Protein AF-A0A553ERK6-F1 (afdb_monomer)

Sequence (214 aa):
MRTVLFLVSIVFNIVGIATANEVFNRCDTLPSAQMDLFTYGSPSIVTSEMNFRNLFRNFPIYVDNANEIKLLYYHYVETIKNKKQIKSYVKRNFPPYVPNWGVAGSQGGNSDIGEFSTWRFTIEQDPFQTIDEDIVSKMMREVKIGYEVWEVVFKLWDTTYHYYMFVNAKTQAIVKWGNIFGANIPQSHIDFINRKYKRDAKKHIEVVPILHHQ

Foldseek 3Di:
DDDDDDDDDDDDPPDDDDDPDDDDDDDDDDDPPQDFQQPPPPPADPALVSSVVSNQVCQVQQAPVCVQKFFDDKDWDFFAADLVVLLVQLVCQAAPQHFDKDWDKDWDADPPPGTDIHIHIGTDPRRHDDDPVVLSVVSSVVADGGWTWMWTWMDRHHDIGTHIWTANRVRSDTDQRSPSRNDTRPPVSVVVSVVVVVVVVVVVVVPDDPPDDD

Secondary structure (DSSP, 8-state):
----------------------------------EETTTTT-S---SHHHHHHHHHHHHHHH-TTTTTEEEEEEEEEEE--SHHHHHHHHHHTSTTTS--EEEEEEEEEETTTEEEEEEEEEE-SSTTT---HHHHHHHHHH--TT-EEEEEEEEETTEEEEEEEEE-TTT-PBP-TT-TT-PEEPHHHHHHHHHHHHHHHHHHHHT-------

Solvent-accessible surface area (backbone atoms only — not comparable to full-atom values): 13201 Å² total; per-residue (Å²): 141,86,87,82,85,87,86,81,87,80,80,78,80,78,80,84,80,77,84,86,70,91,74,91,75,91,69,101,62,78,78,78,74,81,36,29,40,46,49,55,97,51,99,69,72,85,44,56,64,49,34,53,56,25,30,67,62,37,40,71,72,68,28,75,52,32,87,56,43,42,77,72,53,71,47,81,72,51,63,36,84,44,72,66,53,52,55,54,48,59,54,40,53,31,49,86,58,25,68,43,66,50,76,50,67,53,75,50,71,49,94,89,79,46,77,50,65,48,38,30,77,40,73,49,98,62,30,56,77,76,76,62,62,66,46,53,52,49,34,64,66,72,58,52,72,58,20,34,34,31,39,42,34,31,32,49,82,94,45,78,37,65,35,67,46,45,27,37,70,87,72,38,44,67,59,44,67,78,33,87,76,46,56,69,51,57,65,68,46,55,52,51,50,54,52,49,54,54,52,54,56,51,55,62,64,75,70,64,77,82,79,76,83,127

pLDDT: mean 78.63, std 22.76, range [28.3, 98.69]

Nearest PDB structures (foldseek):
  2e6c-assembly1_C  TM=4.186E-01  e=7.493E-01  Thermus thermophilus HB8
  2e69-assembly1_D  TM=4.166E-01  e=1.012E+00  Thermus thermophilus HB8
  2e6h-assembly1_D  TM=4.146E-01  e=1.012E+00  Thermus thermophilus HB8
  2e6b-assembly1_A  TM=4.150E-01  e=9.527E-01  Thermus thermophilus HB8

Radius of gyration: 22.84 Å; Cα contacts (8 Å, |Δi|>4): 289; chains: 1; bounding box: 72×54×78 Å

Mean predicted aligned error: 12.07 Å

Structure (mmCIF, N/CA/C/O backbone):
data_AF-A0A553ERK6-F1
#
_entry.id   AF-A0A553E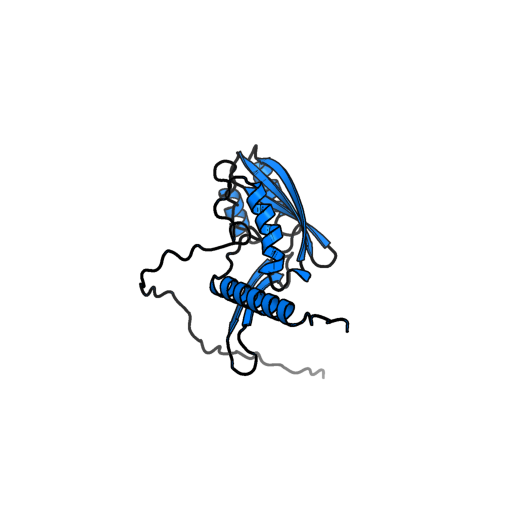RK6-F1
#
loop_
_atom_site.group_PDB
_atom_site.id
_atom_site.type_symbol
_atom_site.label_atom_id
_atom_site.label_alt_id
_atom_site.label_comp_id
_atom_site.label_asym_id
_atom_site.label_entity_id
_atom_site.label_seq_id
_atom_site.pdbx_PDB_ins_code
_atom_site.Cartn_x
_atom_site.Cartn_y
_atom_site.Cartn_z
_atom_site.occupancy
_atom_site.B_iso_or_equiv
_atom_site.auth_seq_id
_atom_site.auth_comp_id
_atom_site.auth_asym_id
_atom_site.auth_atom_id
_atom_site.pdbx_PDB_model_num
ATOM 1 N N . MET A 1 1 ? 55.383 -4.921 29.040 1.00 39.50 1 MET A N 1
ATOM 2 C CA . MET A 1 1 ? 55.123 -5.376 27.657 1.00 39.50 1 MET A CA 1
ATOM 3 C C . MET A 1 1 ? 53.695 -5.880 27.539 1.00 39.50 1 MET A C 1
ATOM 5 O O . MET A 1 1 ? 53.399 -6.959 28.031 1.00 39.50 1 MET A O 1
ATOM 9 N N . ARG A 1 2 ? 52.833 -5.105 26.882 1.00 35.91 2 ARG A N 1
ATOM 10 C CA . ARG A 1 2 ? 51.853 -5.587 25.901 1.00 35.91 2 ARG A CA 1
ATOM 11 C C . ARG A 1 2 ? 51.412 -4.366 25.097 1.00 35.91 2 ARG A C 1
ATOM 13 O O . ARG A 1 2 ? 50.864 -3.415 25.637 1.00 35.91 2 ARG A O 1
ATOM 20 N N . THR A 1 3 ? 51.801 -4.400 23.836 1.00 35.81 3 THR A N 1
ATOM 21 C CA . THR A 1 3 ? 51.618 -3.397 22.792 1.00 35.81 3 THR A CA 1
ATOM 22 C C . THR A 1 3 ? 50.413 -3.813 21.958 1.00 35.81 3 THR A C 1
ATOM 24 O O . THR A 1 3 ? 50.421 -4.954 21.513 1.00 35.81 3 THR A O 1
ATOM 27 N N . VAL A 1 4 ? 49.449 -2.917 21.721 1.00 35.78 4 VAL A N 1
ATOM 28 C CA . VAL A 1 4 ? 48.602 -2.814 20.504 1.00 35.78 4 VAL A CA 1
ATOM 29 C C . VAL A 1 4 ? 48.101 -1.357 20.482 1.00 35.78 4 VAL A C 1
ATOM 31 O O . VAL A 1 4 ? 47.328 -0.973 21.349 1.00 35.78 4 VAL A O 1
ATOM 34 N N . LEU A 1 5 ? 48.807 -0.413 19.858 1.00 29.48 5 LEU A N 1
ATOM 35 C CA . LEU A 1 5 ? 48.756 0.049 18.460 1.00 29.48 5 LEU A CA 1
ATOM 36 C C . LEU A 1 5 ? 47.374 0.501 17.929 1.00 29.48 5 LEU A C 1
ATOM 38 O O . LEU A 1 5 ? 46.393 -0.229 17.964 1.00 29.48 5 LEU A O 1
ATOM 42 N N . PHE A 1 6 ? 47.397 1.745 17.441 1.00 33.59 6 PHE A N 1
ATOM 43 C CA . PHE A 1 6 ? 46.353 2.666 16.984 1.00 33.59 6 PHE A CA 1
ATOM 44 C C . PHE A 1 6 ? 45.516 2.202 15.784 1.00 33.59 6 PHE A C 1
ATOM 46 O O . PHE A 1 6 ? 46.013 1.446 14.958 1.00 33.59 6 PHE A O 1
ATOM 53 N N . LEU A 1 7 ? 44.357 2.849 15.578 1.00 28.73 7 LEU A N 1
ATOM 54 C CA . LEU A 1 7 ? 44.060 3.476 14.283 1.00 28.73 7 LEU A CA 1
ATOM 55 C C . LEU A 1 7 ? 43.200 4.741 14.441 1.00 28.73 7 LEU A C 1
ATOM 57 O O . LEU A 1 7 ? 42.286 4.826 15.254 1.00 28.73 7 LEU A O 1
ATOM 61 N N . VAL A 1 8 ? 43.619 5.737 13.672 1.00 31.33 8 VAL A N 1
ATOM 62 C CA . VAL A 1 8 ? 43.272 7.155 13.674 1.00 31.33 8 VAL A CA 1
ATOM 63 C C . VAL A 1 8 ? 41.878 7.378 13.084 1.00 31.33 8 VAL A C 1
ATOM 65 O O . VAL A 1 8 ? 41.560 6.837 12.029 1.00 31.33 8 VAL A O 1
ATOM 68 N N . SER A 1 9 ? 41.067 8.212 13.738 1.00 30.50 9 SER A N 1
ATOM 69 C CA . SER A 1 9 ? 39.789 8.699 13.214 1.00 30.50 9 SER A CA 1
ATOM 70 C C . SER A 1 9 ? 40.012 9.485 11.920 1.00 30.50 9 SER A C 1
ATOM 72 O O . SER A 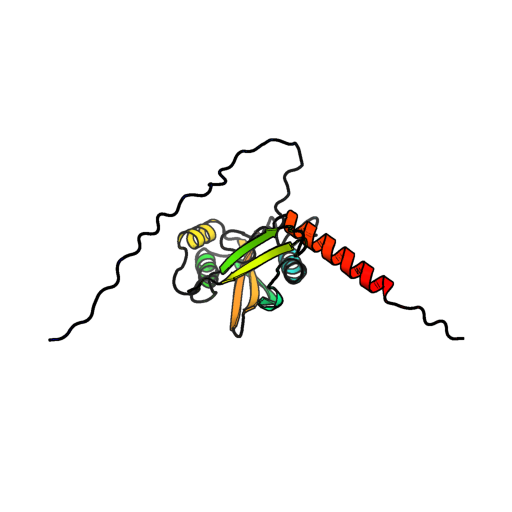1 9 ? 40.515 10.608 11.945 1.00 30.50 9 SER A O 1
ATOM 74 N N . ILE A 1 10 ? 39.640 8.901 10.782 1.00 34.44 10 ILE A N 1
ATOM 75 C CA . ILE A 1 10 ? 39.577 9.617 9.506 1.00 34.44 10 ILE A CA 1
ATOM 76 C C . ILE A 1 10 ? 38.319 10.489 9.530 1.00 34.44 10 ILE A C 1
ATOM 78 O O . ILE A 1 10 ? 37.198 9.995 9.430 1.00 34.44 10 ILE A O 1
ATOM 82 N N . VAL A 1 11 ? 38.516 11.799 9.668 1.00 32.41 11 VAL A N 1
ATOM 83 C CA . VAL A 1 11 ? 37.500 12.815 9.382 1.00 32.41 11 VAL A CA 1
ATOM 84 C C . VAL A 1 11 ? 37.395 12.927 7.864 1.00 32.41 11 VAL A C 1
ATOM 86 O O . VAL A 1 11 ? 38.261 13.518 7.220 1.00 32.41 11 VAL A O 1
ATOM 89 N N . PHE A 1 12 ? 36.348 12.354 7.272 1.00 30.64 12 PHE A N 1
ATOM 90 C CA . PHE A 1 12 ? 35.989 12.685 5.896 1.00 30.64 12 PHE A CA 1
ATOM 91 C C . PHE A 1 12 ? 35.292 14.048 5.886 1.00 30.64 12 PHE A C 1
ATOM 93 O O . PHE A 1 12 ? 34.129 14.176 6.262 1.00 30.64 12 PHE A O 1
ATOM 100 N N . ASN A 1 13 ? 36.022 15.071 5.434 1.00 30.33 13 ASN A N 1
ATOM 101 C CA . ASN A 1 13 ? 35.430 16.283 4.880 1.00 30.33 13 ASN A CA 1
ATOM 102 C C . ASN A 1 13 ? 34.627 15.880 3.638 1.00 30.33 13 ASN A C 1
ATOM 104 O O . ASN A 1 13 ? 35.203 15.624 2.580 1.00 30.33 13 ASN A O 1
ATOM 108 N N . ILE A 1 14 ? 33.303 15.803 3.764 1.00 36.44 14 ILE A N 1
ATOM 109 C CA . ILE A 1 14 ? 32.429 15.701 2.598 1.00 36.44 14 ILE A CA 1
ATOM 110 C C . ILE A 1 14 ? 32.325 17.102 2.001 1.00 36.44 14 ILE A C 1
ATOM 112 O O . ILE A 1 14 ? 31.644 17.984 2.521 1.00 36.44 14 ILE A O 1
ATOM 116 N N . VAL A 1 15 ? 33.051 17.292 0.902 1.00 33.41 15 VAL A N 1
ATOM 117 C CA . VAL A 1 15 ? 32.835 18.371 -0.058 1.00 33.41 15 VAL A CA 1
ATOM 118 C C . VAL A 1 15 ? 31.394 18.252 -0.553 1.00 33.41 15 VAL A C 1
ATOM 120 O O . VAL A 1 15 ? 31.011 17.243 -1.145 1.00 33.41 15 VAL A O 1
ATOM 123 N N . GLY A 1 16 ? 30.583 19.263 -0.244 1.00 32.41 16 GLY A N 1
ATOM 124 C CA . GLY A 1 16 ? 29.185 19.327 -0.644 1.00 32.41 16 GLY A CA 1
ATOM 125 C C . GLY A 1 16 ? 29.035 19.375 -2.161 1.00 32.41 16 GLY A C 1
ATOM 126 O O . GLY A 1 16 ? 29.662 20.195 -2.829 1.00 32.41 16 GLY A O 1
ATOM 127 N N . ILE A 1 17 ? 28.161 18.523 -2.694 1.00 32.50 17 ILE A N 1
ATOM 128 C CA . ILE A 1 17 ? 27.644 18.646 -4.056 1.00 32.50 17 ILE A CA 1
ATOM 129 C C . ILE A 1 17 ? 26.126 18.806 -3.960 1.00 32.50 17 ILE A C 1
ATOM 131 O O . ILE A 1 17 ? 25.396 17.868 -3.662 1.00 32.50 17 ILE A O 1
ATOM 135 N N . ALA A 1 18 ? 25.733 20.067 -4.150 1.00 32.12 18 ALA A N 1
ATOM 136 C CA . ALA A 1 18 ? 24.442 20.629 -4.538 1.00 32.12 18 ALA A CA 1
ATOM 137 C C . ALA A 1 18 ? 23.153 19.918 -4.084 1.00 32.12 18 ALA A C 1
ATOM 139 O O . ALA A 1 18 ? 22.662 18.968 -4.688 1.00 32.12 18 ALA A O 1
ATOM 140 N N . THR A 1 19 ? 22.521 20.548 -3.097 1.00 32.34 19 THR A N 1
ATOM 141 C CA . THR A 1 19 ? 21.080 20.532 -2.853 1.00 32.34 19 THR A CA 1
ATOM 142 C C . THR A 1 19 ? 20.315 20.941 -4.116 1.00 32.34 19 THR A C 1
ATOM 144 O O . THR A 1 19 ? 20.437 22.083 -4.565 1.00 32.34 19 THR A O 1
ATOM 147 N N . ALA A 1 20 ? 19.473 20.063 -4.656 1.00 31.25 20 ALA A N 1
ATOM 148 C CA . ALA A 1 20 ? 18.386 20.476 -5.539 1.00 31.25 20 ALA A CA 1
ATOM 149 C C . ALA A 1 20 ? 17.240 21.019 -4.670 1.00 31.25 20 ALA A C 1
ATOM 151 O O . ALA A 1 20 ? 16.257 20.331 -4.404 1.00 31.25 20 ALA A O 1
ATOM 152 N N . ASN A 1 21 ? 17.420 22.247 -4.177 1.00 31.53 21 ASN A N 1
ATOM 153 C CA . ASN A 1 21 ? 16.309 23.068 -3.720 1.00 31.53 21 ASN A CA 1
ATOM 154 C C . ASN A 1 21 ? 15.478 23.491 -4.933 1.00 31.53 21 ASN A C 1
ATOM 156 O O . ASN A 1 21 ? 16.003 23.833 -5.993 1.00 31.53 21 ASN A O 1
ATOM 160 N N . GLU A 1 22 ? 14.173 23.458 -4.723 1.00 41.59 22 GLU A N 1
ATOM 161 C CA . GLU A 1 22 ? 13.112 23.878 -5.621 1.00 41.59 22 GLU A CA 1
ATOM 162 C C . GLU A 1 22 ? 13.379 25.256 -6.247 1.00 41.59 22 GLU A C 1
ATOM 164 O O . GLU A 1 22 ? 13.483 26.265 -5.551 1.00 41.59 22 GLU A O 1
ATOM 169 N N . VAL A 1 23 ? 13.399 25.315 -7.580 1.00 28.30 23 VAL A N 1
ATOM 170 C CA . VAL A 1 23 ? 13.056 26.527 -8.331 1.00 28.30 23 VAL A CA 1
ATOM 171 C C . VAL A 1 23 ? 12.091 26.113 -9.436 1.00 28.30 23 VAL A C 1
ATOM 173 O O . VAL A 1 23 ? 12.471 25.538 -10.454 1.00 28.30 23 VAL A O 1
ATOM 176 N N . PHE A 1 24 ? 10.812 26.390 -9.189 1.00 34.78 24 PHE A N 1
ATOM 177 C CA . PHE A 1 24 ? 9.738 26.363 -10.174 1.00 34.78 24 PHE A CA 1
ATOM 178 C C . PHE A 1 24 ? 10.110 27.274 -11.352 1.00 34.78 24 PHE A C 1
ATOM 180 O O . PHE A 1 24 ? 10.078 28.496 -11.222 1.00 34.78 24 PHE A O 1
ATOM 187 N N . ASN A 1 25 ? 10.396 26.694 -12.517 1.00 28.69 25 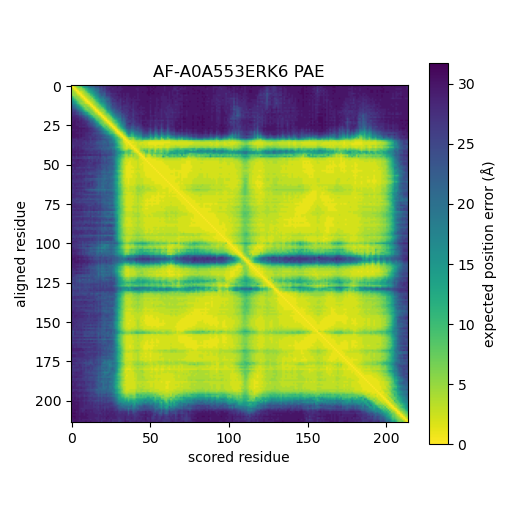ASN A N 1
ATOM 188 C CA . ASN A 1 25 ? 10.257 27.406 -13.781 1.00 28.69 25 ASN A CA 1
ATOM 189 C C . ASN A 1 25 ? 8.941 26.981 -14.431 1.00 28.69 25 ASN A C 1
ATOM 191 O O . ASN A 1 25 ? 8.750 25.825 -14.804 1.00 28.69 25 ASN A O 1
ATOM 195 N N . ARG A 1 26 ? 8.023 27.949 -14.520 1.00 36.78 26 ARG A N 1
ATOM 196 C CA . ARG A 1 26 ? 6.756 27.869 -15.248 1.00 36.78 26 ARG A CA 1
ATOM 197 C C . ARG A 1 26 ? 7.005 27.440 -16.693 1.00 36.78 26 ARG A C 1
ATOM 199 O O . ARG A 1 26 ? 7.625 28.171 -17.460 1.00 36.78 26 ARG A O 1
ATOM 206 N N . CYS A 1 27 ? 6.407 26.321 -17.071 1.00 29.03 27 CYS A N 1
ATOM 207 C CA . CYS A 1 27 ? 5.921 26.103 -18.422 1.00 29.03 27 CYS A CA 1
ATOM 208 C C . CYS A 1 27 ? 4.543 25.456 -18.283 1.00 29.03 27 CYS A C 1
ATOM 210 O O . CYS A 1 27 ? 4.418 24.408 -17.647 1.00 29.03 27 CYS A O 1
ATOM 212 N N . ASP A 1 28 ? 3.517 26.129 -18.800 1.00 40.38 28 ASP A N 1
ATOM 213 C CA . ASP A 1 28 ? 2.135 25.666 -18.786 1.00 40.38 28 ASP A CA 1
ATOM 214 C C . ASP A 1 28 ? 2.035 24.296 -19.460 1.00 40.38 28 ASP A C 1
ATOM 216 O O . ASP A 1 28 ? 2.000 24.157 -20.680 1.00 40.38 28 ASP A O 1
ATOM 220 N N . THR A 1 29 ? 1.997 23.263 -18.632 1.00 33.28 29 THR A N 1
ATOM 221 C CA . THR A 1 29 ? 1.597 21.909 -18.981 1.00 33.28 29 THR A CA 1
ATOM 222 C C . THR A 1 29 ? 0.730 21.435 -17.827 1.00 33.28 29 THR A C 1
ATOM 224 O O . THR A 1 29 ? 1.034 21.714 -16.666 1.00 33.28 29 THR A O 1
ATOM 227 N N . LEU A 1 30 ? -0.412 20.825 -18.155 1.00 34.19 30 LEU A N 1
ATOM 228 C CA . LEU A 1 30 ? -1.362 20.225 -17.212 1.00 34.19 30 LEU A CA 1
ATOM 229 C C . LEU A 1 30 ? -0.622 19.621 -16.010 1.00 34.19 30 LEU A C 1
ATOM 231 O O . LEU A 1 30 ? 0.395 18.965 -16.250 1.00 34.19 30 LEU A O 1
ATOM 235 N N . PRO A 1 31 ? -1.093 19.816 -14.758 1.00 36.22 31 PRO A N 1
ATOM 236 C CA . PRO A 1 31 ? -0.407 19.266 -13.596 1.00 36.22 31 PRO A CA 1
ATOM 237 C C . PRO A 1 31 ? -0.141 17.798 -13.891 1.00 36.22 31 PRO A C 1
ATOM 239 O O . PRO A 1 31 ? -1.090 17.064 -14.172 1.00 36.22 31 PRO A O 1
ATOM 242 N N . SER A 1 32 ? 1.137 17.404 -13.938 1.00 46.47 32 SER A N 1
ATOM 243 C CA . SER A 1 32 ? 1.510 16.014 -14.158 1.00 46.47 32 SER A CA 1
ATOM 244 C C . SER A 1 32 ? 0.781 15.235 -13.077 1.00 46.47 32 SER A C 1
ATOM 246 O O . SER A 1 32 ? 1.132 15.357 -11.899 1.00 46.47 32 SER A O 1
ATOM 248 N N . ALA A 1 33 ? -0.310 14.559 -13.434 1.00 53.06 33 ALA A N 1
ATOM 249 C CA . ALA A 1 33 ? -1.088 13.816 -12.468 1.00 53.06 33 ALA A CA 1
ATOM 250 C C . ALA A 1 33 ? -0.095 12.848 -11.832 1.00 53.06 33 ALA A C 1
ATOM 252 O O . ALA A 1 33 ? 0.517 12.053 -12.538 1.00 53.06 33 ALA A O 1
ATOM 253 N N . GLN A 1 34 ? 0.178 12.997 -10.537 1.00 56.81 34 GLN A N 1
ATOM 254 C CA . GLN A 1 34 ? 1.002 12.028 -9.833 1.00 56.81 34 GLN A CA 1
ATOM 255 C C . GLN A 1 34 ? 0.255 10.700 -9.941 1.00 56.81 34 GLN A C 1
ATOM 257 O O . GLN A 1 34 ? -0.875 10.585 -9.469 1.00 56.81 34 GLN A O 1
ATOM 262 N N . MET A 1 35 ? 0.839 9.750 -10.667 1.00 80.62 35 MET A N 1
ATOM 263 C CA . MET A 1 35 ? 0.235 8.451 -10.915 1.00 80.62 35 MET A CA 1
ATOM 264 C C . MET A 1 35 ? 0.840 7.440 -9.950 1.00 80.62 35 MET A C 1
ATOM 266 O O . MET A 1 35 ? 2.052 7.389 -9.750 1.00 80.62 35 MET A O 1
ATOM 270 N N . ASP A 1 36 ? -0.016 6.629 -9.348 1.00 88.81 36 ASP A N 1
ATOM 271 C CA . ASP A 1 36 ? 0.378 5.585 -8.412 1.00 88.81 36 ASP A CA 1
ATOM 272 C C . ASP A 1 36 ? -0.137 4.219 -8.880 1.00 88.81 36 ASP A C 1
ATOM 274 O O . ASP A 1 36 ? -0.920 4.106 -9.830 1.00 88.81 36 ASP A O 1
ATOM 278 N N . LEU A 1 37 ? 0.283 3.165 -8.183 1.00 93.25 37 LEU A N 1
ATOM 279 C CA . LEU A 1 37 ? -0.097 1.789 -8.506 1.00 93.25 37 LEU A CA 1
ATOM 280 C C . LEU A 1 37 ? -1.616 1.541 -8.482 1.00 93.25 37 LEU A C 1
ATOM 282 O O . LEU A 1 37 ? -2.085 0.622 -9.150 1.00 93.25 37 LEU A O 1
ATOM 286 N N . PHE A 1 38 ? -2.394 2.351 -7.763 1.00 92.69 38 PHE A N 1
ATOM 287 C CA . PHE A 1 38 ? -3.838 2.174 -7.592 1.00 92.69 38 PHE A CA 1
ATOM 288 C C . PHE A 1 38 ? -4.663 2.876 -8.670 1.00 92.69 38 PHE A C 1
ATOM 290 O O . PHE A 1 38 ? -5.792 2.469 -8.939 1.00 92.69 38 PHE A O 1
ATOM 297 N N . THR A 1 39 ? -4.129 3.930 -9.282 1.00 89.12 39 THR A N 1
ATOM 298 C CA . THR A 1 39 ? -4.871 4.799 -10.211 1.00 89.12 39 THR A CA 1
ATOM 299 C C . THR A 1 39 ? -4.372 4.702 -11.647 1.00 89.12 39 THR A C 1
ATOM 301 O O . THR A 1 39 ? -5.138 4.949 -12.580 1.00 89.12 39 THR A O 1
ATOM 304 N N . TYR A 1 40 ? -3.119 4.286 -11.855 1.00 84.62 40 TYR A N 1
ATOM 305 C CA . TYR A 1 40 ? -2.544 4.234 -13.191 1.00 84.62 40 TYR A CA 1
ATOM 306 C C . TYR A 1 40 ? -3.323 3.313 -14.146 1.00 84.62 40 TYR A C 1
ATOM 308 O O . TYR A 1 40 ? -3.643 2.158 -13.831 1.00 84.62 40 TYR A O 1
ATOM 316 N N . GLY A 1 41 ? -3.609 3.833 -15.345 1.00 75.50 41 GLY A N 1
ATOM 317 C CA . GLY A 1 41 ? -4.322 3.113 -16.401 1.00 75.50 41 GLY A CA 1
ATOM 318 C C . GLY A 1 41 ? -5.808 2.878 -16.111 1.00 75.50 41 GLY A C 1
ATOM 319 O O . GLY A 1 41 ? -6.399 1.978 -16.710 1.00 75.50 41 GLY A O 1
ATOM 320 N N . SER A 1 42 ? -6.401 3.630 -15.178 1.00 76.56 42 SER A N 1
ATOM 321 C CA . SER A 1 42 ? -7.825 3.558 -14.848 1.00 76.56 42 SER A CA 1
ATOM 322 C C . SER A 1 42 ? -8.429 4.968 -14.798 1.00 76.56 42 SER A C 1
ATOM 324 O O . SER A 1 42 ? -8.081 5.742 -13.912 1.00 76.56 42 SER A O 1
ATOM 326 N N . PRO A 1 43 ? -9.334 5.327 -15.730 1.00 66.19 43 PRO A N 1
ATOM 327 C CA . PRO A 1 43 ? -9.811 6.705 -15.892 1.00 66.19 43 PRO A CA 1
ATOM 328 C C . PRO A 1 43 ? -10.698 7.201 -14.738 1.00 66.19 43 PRO A C 1
ATOM 330 O O . PRO A 1 43 ? -10.856 8.406 -14.569 1.00 66.19 43 PRO A O 1
ATOM 333 N N . SER A 1 44 ? -11.261 6.299 -13.928 1.00 76.25 44 SER A N 1
ATOM 334 C CA . SER A 1 44 ? -12.036 6.649 -12.732 1.00 76.25 44 SER A CA 1
ATOM 335 C C . SER A 1 44 ? -12.151 5.456 -11.783 1.00 76.25 44 SER A C 1
ATOM 337 O O . SER A 1 44 ? -12.582 4.377 -12.195 1.00 76.25 44 SER A O 1
ATOM 339 N N . ILE A 1 45 ? -11.812 5.648 -10.508 1.00 82.44 45 ILE A N 1
ATOM 340 C CA . ILE A 1 45 ? -12.042 4.651 -9.456 1.00 82.44 45 ILE A CA 1
ATOM 341 C C . ILE A 1 45 ? -13.495 4.770 -8.994 1.00 82.44 45 ILE A C 1
ATOM 343 O O . ILE A 1 45 ? -13.849 5.725 -8.308 1.00 82.44 45 ILE A O 1
ATOM 347 N N . VAL A 1 46 ? -14.340 3.817 -9.397 1.00 81.88 46 VAL A N 1
ATOM 348 C CA . VAL A 1 46 ? -15.767 3.810 -9.023 1.00 81.88 46 VAL A CA 1
ATOM 349 C C . VAL A 1 46 ? -16.072 2.908 -7.828 1.00 81.88 46 VAL A C 1
ATOM 351 O O . VAL A 1 46 ? -17.061 3.132 -7.138 1.00 81.88 46 VAL A O 1
ATOM 354 N N . THR A 1 47 ? -15.210 1.930 -7.538 1.00 91.69 47 THR A N 1
ATOM 355 C CA . THR A 1 47 ? -15.288 1.098 -6.329 1.00 91.69 47 THR A CA 1
ATOM 356 C C . THR A 1 47 ? -13.931 1.014 -5.646 1.00 91.69 47 THR A C 1
ATOM 358 O O . THR A 1 47 ? -12.887 1.120 -6.292 1.00 91.69 47 THR A O 1
ATOM 361 N N . SER A 1 48 ? -13.935 0.780 -4.337 1.00 94.62 48 SER A N 1
ATOM 362 C CA . SER A 1 48 ? -12.720 0.584 -3.549 1.00 94.62 48 SER A CA 1
ATOM 363 C C . SER A 1 48 ? -11.886 -0.586 -4.072 1.00 94.62 48 SER A C 1
ATOM 365 O O . SER A 1 48 ? -10.674 -0.436 -4.223 1.00 94.62 48 SER A O 1
ATOM 367 N N . GLU A 1 49 ? -12.534 -1.692 -4.453 1.00 96.12 49 GLU A N 1
ATOM 368 C CA . GLU A 1 49 ? -11.909 -2.884 -5.045 1.00 96.12 49 GLU A CA 1
ATOM 369 C C . GLU A 1 49 ? -11.051 -2.561 -6.281 1.00 96.12 49 GLU A C 1
ATOM 371 O O . GLU A 1 49 ? -9.991 -3.159 -6.482 1.00 96.12 49 GLU A O 1
ATOM 376 N N . MET A 1 50 ? -11.455 -1.580 -7.102 1.00 94.56 50 MET A N 1
ATOM 377 C CA . MET A 1 50 ? -10.690 -1.204 -8.296 1.00 94.56 50 MET A CA 1
ATOM 378 C C . MET A 1 50 ? -9.280 -0.724 -7.969 1.00 94.56 50 MET A C 1
ATOM 380 O O . MET A 1 50 ? -8.373 -0.995 -8.753 1.00 94.56 50 MET A O 1
ATOM 384 N N . ASN A 1 51 ? -9.069 -0.078 -6.818 1.00 94.62 51 ASN A N 1
ATOM 385 C CA . ASN A 1 51 ? -7.725 0.288 -6.369 1.00 94.62 51 ASN A CA 1
ATOM 386 C C . ASN A 1 51 ? -6.826 -0.953 -6.273 1.00 94.62 51 ASN A C 1
ATOM 388 O O . ASN A 1 51 ? -5.693 -0.937 -6.745 1.00 94.62 51 ASN A O 1
ATOM 392 N N . PHE A 1 52 ? -7.339 -2.045 -5.704 1.00 96.75 52 PHE A N 1
ATOM 393 C CA . PHE A 1 52 ? -6.582 -3.276 -5.476 1.00 96.75 52 PHE A CA 1
ATOM 394 C 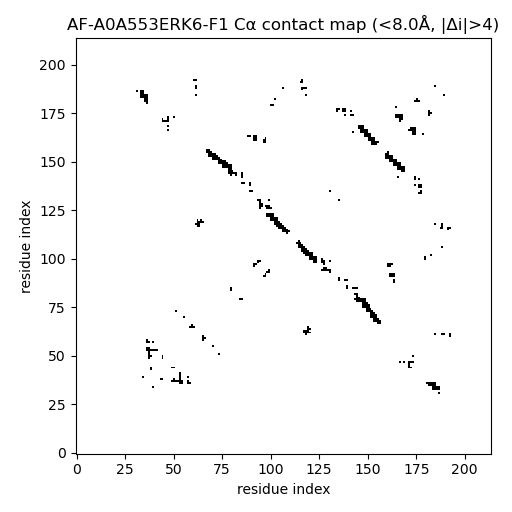C . PHE A 1 52 ? -6.408 -4.091 -6.755 1.00 96.75 52 PHE A C 1
ATOM 396 O O . PHE A 1 52 ? -5.319 -4.602 -7.010 1.00 96.75 52 PHE A O 1
ATOM 403 N N . ARG A 1 53 ? -7.429 -4.127 -7.621 1.00 95.75 53 ARG A N 1
ATOM 404 C CA . ARG A 1 53 ? -7.289 -4.671 -8.982 1.00 95.75 53 ARG A CA 1
ATOM 405 C C . ARG A 1 53 ? -6.180 -3.960 -9.752 1.00 95.75 53 ARG A C 1
ATOM 407 O O . ARG A 1 53 ? -5.361 -4.619 -10.388 1.00 95.75 53 ARG A O 1
ATOM 414 N N . ASN A 1 54 ? -6.138 -2.631 -9.672 1.00 94.75 54 ASN A N 1
ATOM 415 C CA . ASN A 1 54 ? -5.099 -1.833 -10.313 1.00 94.75 54 ASN A CA 1
ATOM 416 C C . ASN A 1 54 ? -3.733 -2.077 -9.676 1.00 94.75 54 ASN A C 1
ATOM 418 O O . ASN A 1 54 ? -2.786 -2.307 -10.418 1.00 94.75 54 ASN A O 1
ATOM 422 N N . LEU A 1 55 ? -3.638 -2.129 -8.342 1.00 96.06 55 LEU A N 1
ATOM 423 C CA . LEU A 1 55 ? -2.398 -2.477 -7.646 1.00 96.06 55 LEU A CA 1
ATOM 424 C C . LEU A 1 55 ? -1.844 -3.808 -8.169 1.00 96.06 55 LEU A C 1
ATOM 426 O O . LEU A 1 55 ? -0.712 -3.850 -8.635 1.00 96.06 55 LEU A O 1
ATOM 430 N N . PHE A 1 56 ? -2.651 -4.872 -8.175 1.00 96.44 56 PHE A N 1
ATOM 431 C CA . PHE A 1 56 ? -2.220 -6.202 -8.619 1.00 96.44 56 PHE A CA 1
ATOM 432 C C . PHE A 1 56 ? -1.851 -6.246 -10.107 1.00 96.44 56 PHE A C 1
ATOM 434 O O . PHE A 1 56 ? -0.933 -6.967 -10.490 1.00 96.44 56 PHE A O 1
ATOM 441 N N . ARG A 1 57 ? -2.531 -5.459 -10.947 1.00 94.69 57 ARG A N 1
ATOM 442 C CA . ARG A 1 57 ? -2.219 -5.339 -12.378 1.00 94.69 57 ARG A CA 1
ATOM 443 C C . ARG A 1 57 ? -0.925 -4.565 -12.630 1.00 94.69 57 ARG A C 1
ATOM 445 O O . ARG A 1 57 ? -0.130 -4.963 -13.473 1.00 94.69 57 ARG A O 1
ATOM 452 N N . ASN A 1 58 ? -0.746 -3.442 -11.944 1.00 94.44 58 ASN A N 1
ATOM 453 C CA . ASN A 1 58 ? 0.306 -2.469 -12.221 1.00 94.44 58 ASN A CA 1
ATOM 454 C C . ASN A 1 58 ? 1.625 -2.839 -11.527 1.00 94.44 58 ASN A C 1
ATOM 456 O O . ASN A 1 58 ? 2.693 -2.576 -12.075 1.00 94.44 58 ASN A O 1
ATOM 460 N N . PHE A 1 59 ? 1.564 -3.475 -10.354 1.00 95.06 59 PHE A N 1
ATOM 461 C CA . PHE A 1 59 ? 2.739 -3.855 -9.569 1.00 95.06 59 PHE A CA 1
ATOM 462 C C . PHE A 1 59 ? 3.782 -4.657 -10.369 1.00 95.06 59 PHE A C 1
ATOM 464 O O . PHE A 1 59 ? 4.916 -4.195 -10.448 1.00 95.06 59 PHE A O 1
ATOM 471 N N . PRO A 1 60 ? 3.450 -5.777 -11.045 1.00 94.69 60 PRO A N 1
ATOM 472 C CA . PRO A 1 60 ? 4.448 -6.542 -11.798 1.00 94.69 60 PRO A CA 1
ATOM 473 C C . PRO A 1 60 ? 4.992 -5.824 -13.043 1.00 94.69 60 PRO A C 1
ATOM 475 O O . PRO A 1 60 ? 5.952 -6.298 -13.643 1.00 94.69 60 PRO A O 1
ATOM 478 N N . ILE A 1 61 ? 4.375 -4.715 -13.462 1.00 93.06 61 ILE A N 1
ATOM 479 C CA . ILE A 1 61 ? 4.744 -3.979 -14.677 1.00 93.06 61 ILE A CA 1
ATOM 480 C C . ILE A 1 61 ? 5.728 -2.854 -14.355 1.00 93.06 61 ILE A C 1
ATOM 482 O O . ILE A 1 61 ? 6.693 -2.668 -15.093 1.00 93.06 61 ILE A O 1
ATOM 486 N N . TYR A 1 62 ? 5.460 -2.103 -13.284 1.00 93.00 62 TYR A N 1
ATOM 487 C CA . TYR A 1 62 ? 6.152 -0.849 -12.968 1.00 93.00 62 TYR A CA 1
ATOM 488 C C . TYR A 1 62 ? 7.109 -0.946 -11.777 1.00 93.00 62 TYR A C 1
ATOM 490 O O . TYR A 1 62 ? 7.698 0.061 -11.409 1.00 93.00 62 TYR A O 1
ATOM 498 N N . VAL A 1 63 ? 7.249 -2.118 -11.152 1.00 94.00 63 VAL A N 1
ATOM 499 C CA . VAL A 1 63 ? 8.164 -2.339 -10.023 1.00 94.00 63 VAL A CA 1
ATOM 500 C C . VAL A 1 63 ? 9.277 -3.281 -10.457 1.00 94.00 63 VAL A C 1
ATOM 502 O O . VAL A 1 63 ? 9.019 -4.452 -10.738 1.00 94.00 63 VAL A O 1
ATOM 505 N N . ASP A 1 64 ? 10.525 -2.810 -10.461 1.00 92.69 64 ASP A N 1
ATOM 506 C CA . ASP A 1 64 ? 11.655 -3.611 -10.956 1.00 92.69 64 ASP A CA 1
ATOM 507 C C . ASP A 1 64 ? 11.879 -4.903 -10.166 1.00 92.69 64 ASP A C 1
ATOM 509 O O . ASP A 1 64 ? 12.250 -5.923 -10.742 1.00 92.69 64 ASP A O 1
ATOM 513 N N . ASN A 1 65 ? 11.647 -4.880 -8.851 1.00 92.31 65 ASN A N 1
ATOM 514 C CA . ASN A 1 65 ? 11.795 -6.049 -7.984 1.00 92.31 65 ASN A CA 1
ATOM 515 C C . ASN A 1 65 ? 10.468 -6.730 -7.633 1.00 92.31 65 ASN A C 1
ATOM 517 O O . ASN A 1 65 ? 10.343 -7.363 -6.583 1.00 92.31 65 ASN A O 1
ATOM 521 N N . ALA A 1 66 ? 9.468 -6.645 -8.515 1.00 92.19 66 ALA A N 1
ATOM 522 C CA . ALA A 1 66 ? 8.196 -7.337 -8.315 1.00 92.19 66 ALA A CA 1
ATOM 523 C C . ALA A 1 66 ? 8.340 -8.866 -8.197 1.00 92.19 66 ALA A C 1
ATOM 525 O O . ALA A 1 66 ? 7.506 -9.532 -7.596 1.00 92.19 66 ALA A O 1
ATOM 526 N N . ASN A 1 67 ? 9.401 -9.449 -8.754 1.00 90.62 67 ASN A N 1
ATOM 527 C CA . ASN A 1 67 ? 9.708 -10.873 -8.614 1.00 90.62 67 ASN A CA 1
ATOM 528 C C . ASN A 1 67 ? 10.131 -11.271 -7.183 1.00 90.62 67 ASN A C 1
ATOM 530 O O . ASN A 1 67 ? 9.962 -12.433 -6.807 1.00 90.62 67 ASN A O 1
ATOM 534 N N . GLU A 1 68 ? 10.653 -10.328 -6.395 1.00 92.00 68 GLU A N 1
ATOM 535 C CA . GLU A 1 68 ? 11.041 -10.515 -4.989 1.00 92.00 68 GLU A CA 1
ATOM 536 C C . GLU A 1 68 ? 9.843 -10.349 -4.030 1.00 92.00 68 GLU A C 1
ATOM 538 O O . GLU A 1 68 ? 9.856 -10.900 -2.926 1.00 92.00 68 GLU A O 1
ATOM 543 N N . ILE A 1 69 ? 8.794 -9.631 -4.460 1.00 94.00 69 ILE A N 1
ATOM 544 C CA . ILE A 1 69 ? 7.590 -9.313 -3.676 1.00 94.00 69 ILE A CA 1
ATOM 545 C C . ILE A 1 69 ? 6.354 -9.868 -4.388 1.00 94.00 69 ILE A C 1
ATOM 547 O O . ILE A 1 69 ? 5.813 -9.267 -5.314 1.00 94.00 69 ILE A O 1
ATOM 551 N N . LYS A 1 70 ? 5.854 -11.016 -3.936 1.00 94.69 70 LYS A N 1
ATOM 552 C CA . LYS A 1 70 ? 4.709 -11.676 -4.574 1.00 94.69 70 LYS A CA 1
ATOM 553 C C . LYS A 1 70 ? 3.409 -11.247 -3.914 1.00 94.69 70 LYS A C 1
ATOM 555 O O . LYS A 1 70 ? 3.095 -11.709 -2.820 1.00 94.69 70 LYS A O 1
ATOM 560 N N . LEU A 1 71 ? 2.631 -10.408 -4.592 1.00 96.88 71 LEU A N 1
ATOM 561 C CA . LEU A 1 71 ? 1.247 -10.137 -4.201 1.00 96.88 71 LEU A CA 1
ATOM 562 C C . LEU A 1 71 ? 0.412 -11.413 -4.384 1.00 96.88 71 LEU A C 1
ATOM 564 O O . LEU A 1 71 ? 0.341 -11.944 -5.490 1.00 96.88 71 LEU A O 1
ATOM 568 N N . LEU A 1 72 ? -0.180 -11.929 -3.303 1.00 97.62 72 LEU A N 1
ATOM 569 C CA . LEU A 1 72 ? -0.907 -13.202 -3.321 1.00 97.62 72 LEU A CA 1
ATOM 570 C C . LEU A 1 72 ? -2.394 -12.980 -3.592 1.00 97.62 72 LEU A C 1
ATOM 572 O O . LEU A 1 72 ? -2.931 -13.489 -4.571 1.00 97.62 72 LEU A O 1
ATOM 576 N N . TYR A 1 73 ? -3.055 -12.203 -2.737 1.00 98.19 73 TYR A N 1
ATOM 577 C CA . TYR A 1 73 ? -4.462 -11.841 -2.890 1.00 98.19 73 TYR A CA 1
ATOM 578 C C . TYR A 1 73 ? -4.800 -10.609 -2.048 1.00 98.19 73 TYR A C 1
ATOM 580 O O . TYR A 1 73 ? -4.017 -10.166 -1.205 1.00 98.19 73 TYR A O 1
ATOM 588 N N . TYR A 1 74 ? -5.988 -10.063 -2.282 1.00 98.62 74 TYR A N 1
ATOM 589 C CA . TYR A 1 74 ? -6.577 -9.004 -1.477 1.00 98.62 74 TYR A CA 1
ATOM 590 C C . TYR A 1 74 ? -8.038 -9.331 -1.185 1.00 98.62 74 TYR A C 1
ATOM 592 O O . TYR A 1 74 ? -8.688 -10.022 -1.970 1.00 98.62 74 TYR A O 1
ATOM 600 N N . HIS A 1 75 ? -8.558 -8.845 -0.063 1.00 98.38 75 HIS A N 1
ATOM 601 C CA . HIS A 1 75 ? -9.982 -8.954 0.247 1.00 98.38 75 HIS A CA 1
ATOM 602 C C . HIS A 1 75 ? -10.448 -7.839 1.185 1.00 98.38 75 HIS A C 1
ATOM 604 O O . HIS A 1 75 ? -9.665 -7.264 1.944 1.00 98.38 75 HIS A O 1
ATOM 610 N N . TYR A 1 76 ? -11.743 -7.539 1.120 1.00 98.56 76 TYR A N 1
ATOM 611 C CA . TYR A 1 76 ? -12.403 -6.635 2.052 1.00 98.56 76 TYR A CA 1
ATOM 612 C C . TYR A 1 76 ? -12.498 -7.288 3.435 1.00 98.56 76 TYR A C 1
ATOM 614 O O . TYR A 1 76 ? -12.911 -8.442 3.547 1.00 98.56 76 TYR A O 1
ATOM 622 N N . VAL A 1 77 ? -12.145 -6.541 4.481 1.00 98.50 77 VAL A N 1
ATOM 623 C CA . VAL A 1 77 ? -12.189 -7.010 5.873 1.00 98.50 77 VAL A CA 1
ATOM 624 C C . VAL A 1 77 ? -13.446 -6.490 6.560 1.00 98.50 77 VAL A C 1
ATOM 626 O O . VAL A 1 77 ? -14.319 -7.264 6.943 1.00 98.50 77 VAL A O 1
ATOM 629 N N . GLU A 1 78 ? -13.543 -5.171 6.738 1.00 98.44 78 GLU A N 1
ATOM 630 C CA . GLU A 1 78 ? -14.697 -4.524 7.361 1.00 98.44 78 GLU A CA 1
ATOM 631 C C . GLU A 1 78 ? -14.684 -3.004 7.159 1.00 98.44 78 GLU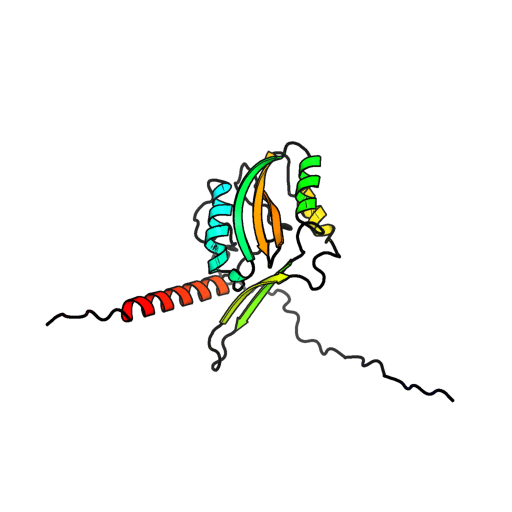 A C 1
ATOM 633 O O . GLU A 1 78 ? -13.713 -2.417 6.689 1.00 98.44 78 GLU A O 1
ATOM 638 N N . THR A 1 79 ? -15.751 -2.341 7.599 1.00 98.50 79 THR A N 1
ATOM 639 C CA . THR A 1 79 ? -15.793 -0.888 7.770 1.00 98.50 79 THR A CA 1
ATOM 640 C C . THR A 1 79 ? -15.459 -0.528 9.214 1.00 98.50 79 THR A C 1
ATOM 642 O O . THR A 1 79 ? -15.992 -1.121 10.151 1.00 98.50 79 THR A O 1
ATOM 645 N N . ILE A 1 80 ? -14.609 0.482 9.405 1.00 98.31 80 ILE A N 1
ATOM 646 C CA . ILE A 1 80 ? -14.173 0.955 10.720 1.00 98.31 80 ILE A CA 1
ATOM 647 C C . ILE A 1 80 ? -15.350 1.542 11.500 1.00 98.31 80 ILE A C 1
ATOM 649 O O . ILE A 1 80 ? -15.991 2.497 11.067 1.00 98.31 80 ILE A O 1
ATOM 653 N N . LYS A 1 81 ? -15.569 1.031 12.710 1.00 98.19 81 LYS A N 1
ATOM 654 C CA . LYS A 1 81 ? -16.658 1.402 13.627 1.00 98.19 81 LYS A CA 1
ATOM 655 C C . LYS A 1 81 ? -16.181 2.278 14.780 1.00 98.19 81 LYS A C 1
ATOM 657 O O . LYS A 1 81 ? -16.974 3.005 15.368 1.00 98.19 81 LYS A O 1
ATOM 662 N N . ASN A 1 82 ? -14.899 2.214 15.147 1.00 98.19 82 ASN A N 1
ATOM 663 C CA . ASN A 1 82 ? -14.362 2.970 16.280 1.00 98.19 82 ASN A CA 1
ATOM 664 C C . ASN A 1 82 ? -12.845 3.215 16.188 1.00 98.19 82 ASN A C 1
ATOM 666 O O . ASN A 1 82 ? -12.122 2.573 15.428 1.00 98.19 82 ASN A O 1
ATOM 670 N N . LYS A 1 83 ? -12.340 4.129 17.029 1.00 97.56 83 LYS A N 1
ATOM 671 C CA . LYS A 1 83 ? -10.908 4.476 17.094 1.00 97.56 83 LYS A CA 1
ATOM 672 C C . LYS A 1 83 ? -10.007 3.314 17.534 1.00 97.56 83 LYS A C 1
ATOM 674 O O . LYS A 1 83 ? -8.829 3.299 17.183 1.00 97.56 83 LYS A O 1
ATOM 679 N N . LYS A 1 84 ? -10.530 2.335 18.285 1.00 97.62 84 LYS A N 1
ATOM 680 C CA . LYS A 1 84 ? -9.754 1.156 18.708 1.00 97.62 84 LYS A CA 1
ATOM 681 C C . LYS A 1 84 ? -9.396 0.282 17.504 1.00 97.62 84 LYS A C 1
ATOM 683 O O . LYS A 1 84 ? -8.266 -0.193 17.438 1.00 97.62 84 LYS A O 1
ATOM 688 N N . GLN A 1 85 ? -10.306 0.130 16.540 1.00 98.06 85 GLN A N 1
ATOM 689 C CA .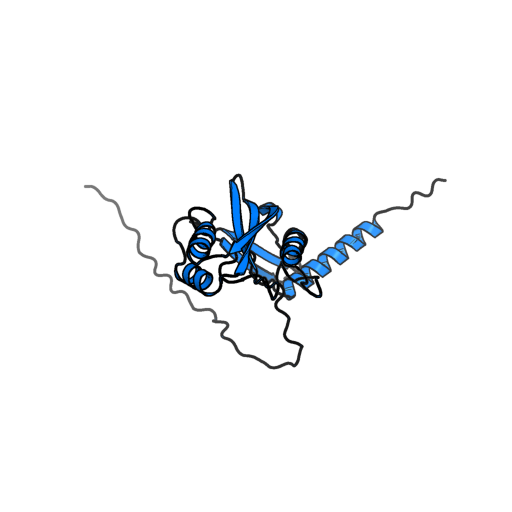 GLN A 1 85 ? -10.028 -0.573 15.284 1.00 98.06 85 GLN A CA 1
ATOM 690 C C . GLN A 1 85 ? -8.961 0.141 14.456 1.00 98.06 85 GLN A C 1
ATOM 692 O O . GLN A 1 85 ? -8.013 -0.513 14.037 1.00 98.06 85 GLN A O 1
ATOM 697 N N . ILE A 1 86 ? -9.048 1.472 14.313 1.00 97.62 86 ILE A N 1
ATOM 698 C CA . ILE A 1 86 ? -8.003 2.273 13.644 1.00 97.62 86 ILE A CA 1
ATOM 699 C C . ILE A 1 86 ? -6.644 1.969 14.277 1.00 97.62 86 ILE A C 1
ATOM 701 O O . ILE A 1 86 ? -5.707 1.571 13.589 1.00 97.62 86 ILE A O 1
ATOM 705 N N . LYS A 1 87 ? -6.571 2.058 15.613 1.00 96.88 87 LYS A N 1
ATOM 706 C CA . LYS A 1 87 ? -5.340 1.777 16.353 1.00 96.88 87 LYS A CA 1
ATOM 707 C C . LYS A 1 87 ? -4.815 0.363 16.121 1.00 96.88 87 LYS A C 1
ATOM 709 O O . LYS A 1 87 ? -3.610 0.183 15.988 1.00 96.88 87 LYS A O 1
ATOM 714 N N . SER A 1 88 ? -5.706 -0.624 16.101 1.00 96.81 88 SER A N 1
ATOM 715 C CA . SER A 1 88 ? -5.350 -2.026 15.897 1.00 96.81 88 SER A CA 1
ATOM 716 C C . SER A 1 88 ? -4.788 -2.272 14.498 1.00 96.81 88 SER A C 1
ATOM 718 O O . SER A 1 88 ? -3.704 -2.833 14.381 1.00 96.81 88 SER A O 1
ATOM 720 N N . TYR A 1 89 ? -5.492 -1.833 13.451 1.00 97.56 89 TYR A N 1
ATOM 721 C CA . TYR A 1 89 ? -5.082 -2.073 12.067 1.00 97.56 89 TYR A CA 1
ATOM 722 C C . TYR A 1 89 ? -3.821 -1.299 11.697 1.00 97.56 89 TYR A C 1
ATOM 724 O O . TYR A 1 89 ? -2.886 -1.893 11.176 1.00 97.56 89 TYR A O 1
ATOM 732 N N . VAL A 1 90 ? -3.745 -0.006 12.036 1.00 95.62 90 VAL A N 1
ATOM 733 C CA . VAL A 1 90 ? -2.556 0.803 11.728 1.00 95.62 90 VAL A CA 1
ATOM 734 C C . VAL A 1 90 ? -1.321 0.198 12.392 1.00 95.62 90 VAL A C 1
ATOM 736 O O . VAL A 1 90 ? -0.314 0.037 11.725 1.00 95.62 90 VAL A O 1
ATOM 739 N N . LYS A 1 91 ? -1.386 -0.232 13.662 1.00 93.62 91 LYS A N 1
ATOM 740 C CA . LYS A 1 91 ? -0.235 -0.871 14.329 1.00 93.62 91 LYS A CA 1
ATOM 741 C C . LYS A 1 91 ? 0.241 -2.164 13.661 1.00 93.62 91 LYS A C 1
ATOM 743 O O . LYS A 1 91 ? 1.422 -2.468 13.751 1.00 93.62 91 LYS A O 1
ATOM 748 N N . ARG A 1 92 ? -0.653 -2.925 13.021 1.00 94.69 92 ARG A N 1
ATOM 749 C CA . ARG A 1 92 ? -0.298 -4.171 12.320 1.00 94.69 92 ARG A CA 1
ATOM 750 C C . ARG A 1 92 ? 0.420 -3.943 10.989 1.00 94.69 92 ARG A C 1
ATOM 752 O O . ARG A 1 92 ? 0.951 -4.893 10.438 1.00 94.69 92 ARG A O 1
ATOM 759 N N . ASN A 1 93 ? 0.466 -2.707 10.499 1.00 94.31 93 ASN A N 1
ATOM 760 C CA . ASN A 1 93 ? 1.188 -2.346 9.280 1.00 94.31 93 ASN A CA 1
ATOM 761 C C . ASN A 1 93 ? 2.660 -1.991 9.509 1.00 94.31 93 ASN A C 1
ATOM 763 O O . ASN A 1 93 ? 3.344 -1.650 8.551 1.00 94.31 93 ASN A O 1
ATOM 767 N N . PHE A 1 94 ? 3.123 -2.028 10.757 1.00 91.12 94 PHE A N 1
ATOM 768 C CA . PHE A 1 94 ? 4.475 -1.644 11.153 1.00 91.12 94 PHE A CA 1
ATOM 769 C C . PHE A 1 94 ? 5.156 -2.788 11.906 1.00 91.12 94 PHE A C 1
ATOM 771 O O . PHE A 1 94 ? 4.487 -3.759 12.297 1.00 91.12 94 PHE A O 1
ATOM 778 N N . PRO A 1 95 ? 6.469 -2.680 12.161 1.00 90.25 95 PRO A N 1
ATOM 779 C CA . PRO A 1 95 ? 7.173 -3.633 12.995 1.00 90.25 95 PRO A CA 1
ATOM 780 C C . PRO A 1 95 ? 6.476 -3.893 14.340 1.00 90.25 95 PRO A C 1
ATOM 782 O O . PRO A 1 95 ? 5.895 -2.981 14.936 1.00 90.25 95 PRO A O 1
ATOM 785 N N . PRO A 1 96 ? 6.500 -5.142 14.834 1.00 90.94 96 PRO A N 1
ATOM 786 C CA . PRO A 1 96 ? 7.197 -6.309 14.278 1.00 90.94 96 PRO A CA 1
ATOM 787 C C . PRO A 1 96 ? 6.400 -7.080 13.204 1.00 90.94 96 PRO A C 1
ATOM 789 O O . PRO A 1 96 ? 6.820 -8.158 12.799 1.00 90.94 96 PRO A O 1
ATOM 792 N N . TYR A 1 97 ? 5.232 -6.592 12.774 1.00 92.44 97 TYR A N 1
ATOM 793 C CA . TYR A 1 97 ? 4.315 -7.364 11.923 1.00 92.44 97 TYR A CA 1
ATOM 794 C C . TYR A 1 97 ? 4.651 -7.285 10.438 1.00 92.44 97 TYR A C 1
ATOM 796 O O . TYR A 1 97 ? 4.510 -8.276 9.729 1.00 92.44 97 TYR A O 1
ATOM 804 N N . VAL A 1 98 ? 5.074 -6.113 9.973 1.00 92.00 98 VAL A N 1
ATOM 805 C CA . VAL A 1 98 ? 5.442 -5.840 8.581 1.00 92.00 98 VAL A CA 1
ATOM 806 C C . VAL A 1 98 ? 6.773 -5.088 8.598 1.00 92.00 98 VAL A C 1
ATOM 808 O O . VAL A 1 98 ? 6.928 -4.200 9.440 1.00 92.00 98 VAL A O 1
ATOM 811 N N . PRO A 1 99 ? 7.741 -5.443 7.734 1.00 89.44 99 PRO A N 1
ATOM 812 C CA . PRO A 1 99 ? 9.019 -4.749 7.671 1.00 89.44 99 PRO A CA 1
ATOM 813 C C . PRO A 1 99 ? 8.823 -3.303 7.225 1.00 89.44 99 PRO A C 1
ATOM 815 O O . PRO A 1 99 ? 8.010 -3.019 6.343 1.00 89.44 99 PRO A O 1
ATOM 818 N N . ASN A 1 100 ? 9.627 -2.402 7.774 1.00 86.25 100 ASN A N 1
ATOM 819 C CA . ASN A 1 100 ? 9.801 -1.094 7.177 1.00 86.25 100 ASN A CA 1
ATOM 820 C C . ASN A 1 100 ? 10.431 -1.230 5.801 1.00 86.25 100 ASN A C 1
ATOM 822 O O . ASN A 1 100 ? 11.367 -2.008 5.570 1.00 86.25 100 ASN A O 1
ATOM 826 N N . TRP A 1 101 ? 9.933 -0.407 4.896 1.00 84.38 101 TRP A N 1
ATOM 827 C CA . TRP A 1 101 ? 10.475 -0.321 3.565 1.00 84.38 101 TRP A CA 1
ATOM 828 C C . TRP A 1 101 ? 10.415 1.116 3.056 1.00 84.38 101 TRP A C 1
ATOM 830 O O . TRP A 1 101 ? 9.733 1.981 3.609 1.00 84.38 101 TRP A O 1
ATOM 840 N N . GLY A 1 102 ? 11.124 1.359 1.973 1.00 85.06 102 GLY A N 1
ATOM 841 C CA . GLY A 1 102 ? 11.097 2.596 1.223 1.00 85.06 102 GLY A CA 1
ATOM 842 C C . GLY A 1 102 ? 10.891 2.312 -0.253 1.00 85.06 102 GLY A C 1
ATOM 843 O O . GLY A 1 102 ? 10.751 1.167 -0.690 1.00 85.06 102 GLY A O 1
ATOM 844 N N . VAL A 1 103 ? 10.902 3.387 -1.026 1.00 86.56 103 VAL A N 1
ATOM 845 C CA . VAL A 1 103 ? 10.912 3.326 -2.482 1.00 86.56 103 VAL A CA 1
ATOM 846 C C . VAL A 1 103 ? 12.111 4.115 -2.966 1.00 86.56 103 VAL A C 1
ATOM 848 O O . VAL A 1 103 ? 12.320 5.254 -2.551 1.00 86.56 103 VAL A O 1
ATOM 851 N N . ALA A 1 104 ? 12.890 3.506 -3.851 1.00 86.62 104 ALA A N 1
ATOM 852 C CA . ALA A 1 104 ? 14.030 4.136 -4.491 1.00 86.62 104 ALA A CA 1
ATOM 853 C C . ALA A 1 104 ? 13.897 4.019 -6.007 1.00 86.62 104 ALA A C 1
ATOM 855 O O . ALA A 1 104 ? 13.401 3.020 -6.532 1.00 86.62 104 ALA A O 1
ATOM 856 N N . GLY A 1 105 ? 14.371 5.037 -6.716 1.00 85.25 105 GLY A N 1
ATOM 857 C CA . GLY A 1 105 ? 14.408 5.038 -8.169 1.00 85.25 105 GLY A CA 1
ATOM 858 C C . GLY A 1 105 ? 15.677 5.682 -8.696 1.00 85.25 105 GLY A C 1
ATOM 859 O O . GLY A 1 105 ? 16.303 6.502 -8.026 1.00 85.25 105 GLY A O 1
ATOM 860 N N . SER A 1 106 ? 16.063 5.290 -9.903 1.00 82.69 106 SER A N 1
ATOM 861 C CA . SER A 1 106 ? 17.190 5.866 -10.628 1.00 82.69 106 SER A CA 1
ATOM 862 C C . SER A 1 106 ? 16.842 5.971 -12.107 1.00 82.69 106 SER A C 1
ATOM 864 O O . SER A 1 106 ? 16.060 5.183 -12.635 1.00 82.69 106 SER A O 1
ATOM 866 N N . GLN A 1 107 ? 17.407 6.956 -12.792 1.00 82.62 107 GLN A N 1
ATOM 867 C CA . GLN A 1 107 ? 17.231 7.131 -14.226 1.00 82.62 107 GLN A CA 1
ATOM 868 C C . GLN A 1 107 ? 18.542 7.616 -14.831 1.00 82.62 107 GLN A C 1
ATOM 870 O O . GLN A 1 107 ? 19.236 8.442 -14.239 1.00 82.62 107 GLN A O 1
ATOM 875 N N . GLY A 1 108 ? 18.864 7.125 -16.023 1.00 78.38 108 GLY A N 1
ATOM 876 C CA . GLY A 1 108 ? 20.038 7.570 -16.755 1.00 78.38 108 GLY A CA 1
ATOM 877 C C . GLY A 1 108 ? 20.003 7.155 -18.217 1.00 78.38 108 GLY A C 1
ATOM 878 O O . GLY A 1 108 ? 19.239 6.286 -18.634 1.00 78.38 108 GLY A O 1
ATOM 879 N N . GLY A 1 109 ? 20.852 7.800 -19.006 1.00 69.19 109 GLY A N 1
ATOM 880 C CA . GLY A 1 109 ? 21.086 7.456 -20.400 1.00 69.19 109 GLY A CA 1
ATOM 881 C C . GLY A 1 109 ? 22.526 7.785 -20.746 1.00 69.19 109 GLY A C 1
ATOM 882 O O . GLY A 1 109 ? 22.826 8.928 -21.063 1.00 69.19 109 GLY A O 1
ATOM 883 N N . ASN A 1 110 ? 23.407 6.789 -20.651 1.00 58.97 110 ASN A N 1
ATOM 884 C CA . ASN A 1 110 ? 24.774 6.876 -21.161 1.00 58.97 110 ASN A CA 1
ATOM 885 C C . ASN A 1 110 ? 24.937 5.917 -22.344 1.00 58.97 110 ASN A C 1
ATOM 887 O O . ASN A 1 110 ? 24.325 4.846 -22.371 1.00 58.97 110 ASN A O 1
ATOM 891 N N . SER A 1 111 ? 25.771 6.318 -23.308 1.00 57.16 111 SER A N 1
ATOM 892 C CA . SER A 1 111 ? 25.971 5.661 -24.610 1.00 57.16 111 SER A CA 1
ATOM 893 C C . SER A 1 111 ? 26.320 4.176 -24.525 1.00 57.16 111 SER A C 1
ATOM 895 O O . SER A 1 111 ? 25.979 3.428 -25.436 1.00 57.16 111 SER A O 1
ATOM 897 N N . ASP A 1 112 ? 26.940 3.746 -23.427 1.00 61.22 112 ASP A N 1
ATOM 898 C CA . ASP A 1 112 ? 27.551 2.416 -23.344 1.00 61.22 112 ASP A CA 1
ATOM 899 C C . ASP A 1 112 ? 26.613 1.364 -22.725 1.00 61.22 112 ASP A C 1
ATOM 901 O O . ASP A 1 112 ? 26.805 0.167 -22.923 1.00 61.22 112 ASP A O 1
ATOM 905 N N . ILE A 1 113 ? 25.578 1.799 -21.993 1.00 61.41 113 ILE A N 1
ATOM 906 C CA . ILE A 1 113 ? 24.624 0.924 -21.275 1.00 61.41 113 ILE A CA 1
ATOM 907 C C . ILE A 1 113 ? 23.191 1.100 -21.820 1.00 61.41 113 ILE A C 1
ATOM 909 O O . ILE A 1 113 ? 22.317 0.262 -21.599 1.00 61.41 113 ILE A O 1
ATOM 913 N N . GLY A 1 114 ? 22.950 2.167 -22.587 1.00 74.31 114 GLY A N 1
ATOM 914 C CA . GLY A 1 114 ? 21.625 2.547 -23.058 1.00 74.31 114 GLY A CA 1
ATOM 915 C C . GLY A 1 114 ? 20.806 3.292 -21.999 1.00 74.31 114 GLY A C 1
ATOM 916 O O . GLY A 1 114 ? 21.252 3.553 -20.881 1.00 74.31 114 GLY A O 1
ATOM 917 N N . GLU A 1 115 ? 19.590 3.683 -22.381 1.00 83.81 115 GLU A N 1
ATOM 918 C CA . GLU A 1 115 ? 18.621 4.318 -21.482 1.00 83.81 115 GLU A CA 1
ATOM 919 C C . GLU A 1 115 ? 18.112 3.307 -20.441 1.00 83.81 115 GLU A C 1
ATOM 921 O O . GLU A 1 115 ? 17.698 2.200 -20.802 1.00 83.81 115 GLU A O 1
ATOM 926 N N . PHE A 1 116 ? 18.084 3.701 -19.167 1.00 86.31 116 PHE A N 1
ATOM 927 C CA . PHE A 1 116 ? 17.501 2.917 -18.080 1.00 86.31 116 PHE A CA 1
ATOM 928 C C . PHE A 1 116 ? 16.652 3.784 -17.146 1.00 86.31 116 PHE A C 1
ATOM 930 O O . PHE A 1 116 ? 16.915 4.969 -16.930 1.00 86.31 116 PHE A O 1
ATOM 937 N N . SER A 1 117 ? 15.640 3.164 -16.545 1.00 89.69 117 SER A N 1
ATOM 938 C CA . SER A 1 117 ? 14.885 3.728 -15.433 1.00 89.69 117 SER A CA 1
ATOM 939 C C . SER A 1 117 ? 14.469 2.608 -14.491 1.00 89.69 117 SER A C 1
ATOM 941 O O . SER A 1 117 ? 13.965 1.588 -14.956 1.00 89.69 117 SER A O 1
ATOM 943 N N . THR A 1 118 ? 14.676 2.818 -13.194 1.00 90.56 118 THR A N 1
ATOM 944 C CA . THR A 1 118 ? 14.290 1.903 -12.122 1.00 90.56 118 THR A CA 1
ATOM 945 C C . THR A 1 118 ? 13.394 2.600 -11.102 1.00 90.56 118 THR A C 1
ATOM 947 O O . THR A 1 118 ? 13.556 3.787 -10.808 1.00 90.56 118 THR A O 1
ATOM 950 N N . TRP A 1 119 ? 12.462 1.839 -10.548 1.00 93.19 119 TRP A N 1
ATOM 951 C CA . TRP A 1 119 ? 11.569 2.158 -9.452 1.00 93.19 119 TRP A CA 1
ATOM 952 C C . TRP A 1 119 ? 11.293 0.869 -8.667 1.00 93.19 119 TRP A C 1
ATOM 954 O O . TRP A 1 119 ? 10.650 -0.066 -9.148 1.00 93.19 119 TRP A O 1
ATOM 964 N N . ARG A 1 120 ? 11.841 0.779 -7.453 1.00 93.50 120 ARG A N 1
ATOM 965 C CA . ARG A 1 120 ? 11.844 -0.462 -6.670 1.00 93.50 120 ARG A CA 1
ATOM 966 C C . ARG A 1 120 ? 11.592 -0.221 -5.192 1.00 93.50 120 ARG A C 1
ATOM 968 O O . ARG A 1 120 ? 11.949 0.828 -4.655 1.00 93.50 120 ARG A O 1
ATOM 975 N N . PHE A 1 121 ? 11.042 -1.231 -4.527 1.00 91.06 121 PHE A N 1
ATOM 976 C CA . PHE A 1 121 ? 10.913 -1.233 -3.072 1.00 91.06 121 PHE A CA 1
ATOM 977 C C . PHE A 1 121 ? 12.239 -1.630 -2.428 1.00 91.06 121 PHE A C 1
ATOM 979 O O . PHE A 1 121 ? 12.884 -2.588 -2.861 1.00 91.06 121 PHE A O 1
ATOM 986 N N . THR A 1 122 ? 12.644 -0.903 -1.393 1.00 89.00 122 THR A N 1
ATOM 987 C CA . THR A 1 122 ? 13.882 -1.141 -0.643 1.00 89.00 122 THR A CA 1
ATOM 988 C C . THR A 1 122 ? 13.552 -1.491 0.794 1.00 89.00 122 THR A C 1
ATOM 990 O O . THR A 1 122 ? 12.840 -0.742 1.453 1.00 89.00 122 THR A O 1
ATOM 993 N N . ILE A 1 123 ? 14.079 -2.598 1.300 1.00 82.62 123 ILE A N 1
ATOM 994 C CA . ILE A 1 123 ? 13.919 -2.975 2.708 1.00 82.62 123 ILE A CA 1
ATOM 995 C C . ILE A 1 123 ? 15.033 -2.294 3.501 1.00 82.62 123 ILE A C 1
ATOM 997 O O . ILE A 1 123 ? 16.180 -2.275 3.050 1.00 82.62 123 ILE A O 1
ATOM 1001 N N . GLU A 1 124 ? 14.697 -1.702 4.646 1.00 78.56 124 GLU A N 1
ATOM 1002 C CA . GLU A 1 124 ? 15.697 -1.078 5.518 1.00 78.56 124 GLU A CA 1
ATOM 1003 C C . GLU A 1 124 ? 16.698 -2.119 6.044 1.00 78.56 124 GLU A C 1
ATOM 1005 O O . GLU A 1 124 ? 16.395 -3.308 6.117 1.00 78.56 124 GLU A O 1
ATOM 1010 N N . GLN A 1 125 ? 17.905 -1.679 6.418 1.00 74.25 125 GLN A N 1
ATOM 1011 C CA . GLN A 1 125 ? 18.949 -2.577 6.930 1.00 74.25 125 GLN A CA 1
ATOM 1012 C C . GLN A 1 125 ? 18.510 -3.304 8.211 1.00 74.25 125 GLN A C 1
ATOM 1014 O O . GLN A 1 125 ? 18.872 -4.462 8.411 1.00 74.25 125 GLN A O 1
ATOM 1019 N N . ASP A 1 126 ? 17.707 -2.635 9.041 1.00 80.38 126 ASP A N 1
ATOM 1020 C CA . ASP A 1 126 ? 17.027 -3.239 10.180 1.00 80.38 126 ASP A CA 1
ATOM 1021 C C . ASP A 1 126 ? 15.527 -2.910 10.149 1.00 80.38 126 ASP A C 1
ATOM 1023 O O . ASP A 1 126 ? 15.054 -1.985 10.816 1.00 80.38 126 ASP A O 1
ATOM 1027 N N . PRO A 1 127 ? 14.753 -3.650 9.341 1.00 80.50 127 PRO A N 1
ATOM 1028 C CA . PRO A 1 127 ? 13.400 -3.254 8.997 1.00 80.50 127 PRO A CA 1
ATOM 1029 C C . PRO A 1 127 ? 12.396 -3.524 10.121 1.00 80.50 127 PRO A C 1
ATOM 1031 O O . PRO A 1 127 ? 11.210 -3.273 9.931 1.00 80.50 127 PRO A O 1
ATOM 1034 N N . PHE A 1 128 ? 12.832 -4.048 11.274 1.00 85.31 128 PHE A N 1
ATOM 1035 C CA . PHE A 1 128 ? 11.954 -4.377 12.396 1.00 85.31 128 PHE A CA 1
ATOM 1036 C C . PHE A 1 128 ? 12.279 -3.632 13.697 1.00 85.31 128 PHE A C 1
ATOM 1038 O O . PHE A 1 128 ? 11.530 -3.781 14.665 1.00 85.31 128 PHE A O 1
ATOM 1045 N N . GLN A 1 129 ? 13.352 -2.836 13.750 1.00 72.75 129 GLN A N 1
ATOM 1046 C CA . GLN A 1 129 ? 13.775 -2.196 15.000 1.00 72.75 129 GLN A CA 1
ATOM 1047 C C . GLN A 1 129 ? 13.113 -0.847 15.294 1.00 72.75 129 GLN A C 1
ATOM 1049 O O . GLN A 1 129 ? 12.786 -0.580 16.450 1.00 72.75 129 GLN A O 1
ATOM 1054 N N . THR A 1 130 ? 12.898 0.010 14.296 1.00 75.06 130 THR A N 1
ATOM 1055 C CA . THR A 1 130 ? 12.456 1.395 14.539 1.00 75.06 130 THR A CA 1
ATOM 1056 C C . THR A 1 130 ? 11.149 1.711 13.838 1.00 75.06 130 THR A C 1
ATOM 1058 O O . THR A 1 130 ? 11.076 1.716 12.620 1.00 75.06 130 THR A O 1
ATOM 1061 N N . ILE A 1 131 ? 10.105 2.022 14.602 1.00 76.81 131 ILE A N 1
ATOM 1062 C CA . ILE A 1 131 ? 8.845 2.530 14.052 1.00 76.81 131 ILE A CA 1
ATOM 1063 C C . ILE A 1 131 ? 8.955 4.049 13.924 1.00 76.81 131 ILE A C 1
ATOM 1065 O O . ILE A 1 131 ? 9.276 4.725 14.901 1.00 76.81 131 ILE A O 1
ATOM 1069 N N . ASP A 1 132 ? 8.621 4.596 12.757 1.00 81.56 132 ASP A N 1
ATOM 1070 C CA . ASP A 1 132 ? 8.409 6.037 12.615 1.00 81.56 132 ASP A CA 1
ATOM 1071 C C . ASP A 1 132 ? 7.076 6.429 13.284 1.00 81.56 132 ASP A C 1
ATOM 1073 O O . ASP A 1 132 ? 5.982 6.270 12.727 1.00 81.56 132 ASP A O 1
ATOM 1077 N N . GLU A 1 133 ? 7.163 6.916 14.525 1.00 87.12 133 GLU A N 1
ATOM 1078 C CA . GLU A 1 133 ? 5.997 7.326 15.309 1.00 87.12 133 GLU A CA 1
ATOM 1079 C C . GLU A 1 133 ? 5.216 8.488 14.673 1.00 87.12 133 GLU A C 1
ATOM 1081 O O . GLU A 1 133 ? 4.002 8.597 14.898 1.00 87.12 133 GLU A O 1
ATOM 1086 N N . ASP A 1 134 ? 5.856 9.339 13.863 1.00 88.19 134 ASP A N 1
ATOM 1087 C CA . ASP A 1 134 ? 5.178 10.432 13.163 1.00 88.19 134 ASP A CA 1
ATOM 1088 C C . ASP A 1 134 ? 4.327 9.890 12.011 1.00 88.19 134 ASP A C 1
ATOM 1090 O O . ASP A 1 134 ? 3.158 10.271 11.883 1.00 88.19 134 ASP A O 1
ATOM 1094 N N . ILE A 1 135 ? 4.840 8.928 11.235 1.00 87.12 135 ILE A N 1
ATOM 1095 C CA . ILE A 1 135 ? 4.055 8.244 10.196 1.00 87.12 135 ILE A CA 1
ATOM 1096 C C . ILE A 1 135 ? 2.861 7.515 10.816 1.00 87.12 135 ILE A C 1
ATOM 1098 O O . ILE A 1 135 ? 1.731 7.677 10.342 1.00 87.12 135 ILE A O 1
ATOM 1102 N N . VAL A 1 136 ? 3.069 6.770 11.908 1.00 90.06 136 VAL A N 1
ATOM 1103 C CA . VAL A 1 136 ? 1.972 6.102 12.628 1.00 90.06 136 VAL A CA 1
ATOM 1104 C C . VAL A 1 136 ? 0.935 7.125 13.084 1.00 90.06 136 VAL A C 1
ATOM 1106 O O . VAL A 1 136 ? -0.265 6.948 12.862 1.00 90.06 136 VAL A O 1
ATOM 1109 N N . SER A 1 137 ? 1.376 8.224 13.694 1.00 91.38 137 SER A N 1
ATOM 1110 C CA . SER A 1 137 ? 0.488 9.279 14.184 1.00 91.38 137 SER A CA 1
ATOM 1111 C C . SER A 1 137 ? -0.286 9.955 13.051 1.00 91.38 137 SER A C 1
ATOM 1113 O O . SER A 1 137 ? -1.482 10.214 13.200 1.00 91.38 137 SER A O 1
ATOM 1115 N N . LYS A 1 138 ? 0.352 10.201 11.901 1.00 91.56 138 LYS A N 1
ATOM 1116 C CA . LYS A 1 138 ? -0.296 10.710 10.684 1.00 91.56 138 LYS A CA 1
ATOM 1117 C C . LYS A 1 138 ? -1.361 9.740 10.184 1.00 91.56 138 LYS A C 1
ATOM 1119 O O . LYS A 1 138 ? -2.502 10.157 10.011 1.00 91.56 138 LYS A O 1
ATOM 1124 N N . MET A 1 139 ? -1.051 8.448 10.058 1.00 92.50 139 MET A N 1
ATOM 1125 C CA . MET A 1 139 ? -2.041 7.435 9.669 1.00 92.50 139 MET A CA 1
ATOM 1126 C C . MET A 1 139 ? -3.249 7.413 10.607 1.00 92.50 139 MET A C 1
ATOM 1128 O O . MET A 1 139 ? -4.389 7.444 10.148 1.00 92.50 139 MET A O 1
ATOM 1132 N N . MET A 1 140 ? -3.020 7.426 11.923 1.00 93.31 140 MET A N 1
ATOM 1133 C CA . MET A 1 140 ? -4.098 7.445 12.921 1.00 93.31 140 MET A CA 1
ATOM 1134 C C . MET A 1 140 ? -4.988 8.689 12.816 1.00 93.31 140 MET A C 1
ATOM 1136 O O . MET A 1 140 ? -6.160 8.634 13.193 1.00 93.31 140 MET A O 1
ATOM 1140 N N . ARG A 1 141 ? -4.443 9.819 12.343 1.00 93.94 141 ARG A N 1
ATOM 1141 C CA . ARG A 1 141 ? -5.207 11.047 12.098 1.00 93.94 141 ARG A CA 1
ATOM 1142 C C . ARG A 1 141 ? -5.979 10.986 10.786 1.00 93.94 141 ARG A C 1
ATOM 1144 O O . ARG A 1 141 ? -7.112 11.454 10.772 1.00 93.94 141 ARG A O 1
ATOM 1151 N N . GLU A 1 142 ? -5.404 10.440 9.722 1.00 94.19 142 GLU A N 1
ATOM 1152 C CA . GLU A 1 142 ? -6.014 10.399 8.385 1.00 94.19 142 GLU A CA 1
ATOM 1153 C C . GLU A 1 142 ? -7.136 9.364 8.266 1.00 94.19 142 GLU A C 1
ATOM 1155 O O . GLU A 1 142 ? -8.167 9.617 7.641 1.00 94.19 142 GLU A O 1
ATOM 1160 N N . VAL A 1 143 ? -6.973 8.207 8.907 1.00 96.19 143 VAL A N 1
ATOM 1161 C CA . VAL A 1 143 ? -7.982 7.146 8.906 1.00 96.19 143 VAL A CA 1
ATOM 1162 C C . VAL A 1 143 ? -9.154 7.548 9.803 1.00 96.19 143 VAL A C 1
ATOM 1164 O O . VAL A 1 143 ?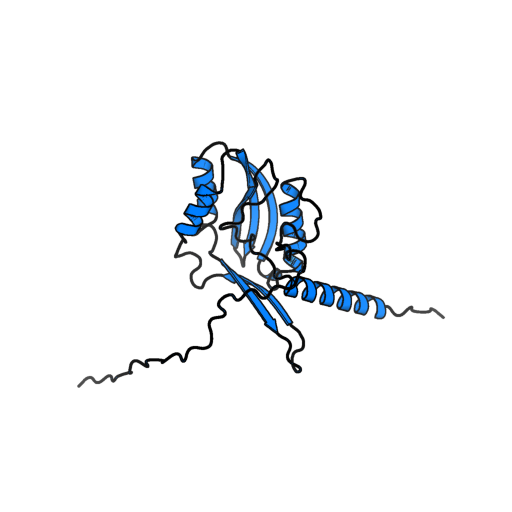 -8.968 7.953 10.952 1.00 96.19 143 VAL A O 1
ATOM 1167 N N . LYS A 1 144 ? -10.385 7.431 9.292 1.00 96.56 144 LYS A N 1
ATOM 1168 C CA . LYS A 1 144 ? -11.609 7.824 10.007 1.00 96.56 144 LYS A CA 1
ATOM 1169 C C . LYS A 1 144 ? -12.565 6.649 10.194 1.00 96.56 144 LYS A C 1
ATOM 1171 O O . LYS A 1 144 ? -12.520 5.653 9.477 1.00 96.56 144 LYS A O 1
ATOM 1176 N N . ILE A 1 145 ? -13.473 6.794 11.159 1.00 97.81 145 ILE A N 1
ATOM 1177 C CA . ILE A 1 145 ? -14.642 5.914 11.287 1.00 97.81 145 ILE A CA 1
ATOM 1178 C C . ILE A 1 145 ? -15.448 5.989 9.982 1.00 97.81 145 ILE A C 1
ATOM 1180 O O . ILE A 1 145 ? -15.620 7.072 9.424 1.00 97.81 145 ILE A O 1
ATOM 1184 N N . GLY A 1 146 ? -15.916 4.840 9.498 1.00 97.81 146 GLY A N 1
ATOM 1185 C CA . GLY A 1 146 ? -16.598 4.700 8.213 1.00 97.81 146 GLY A CA 1
ATOM 1186 C C . GLY A 1 146 ? -15.676 4.398 7.028 1.00 97.81 146 GLY A C 1
ATOM 1187 O O . GLY A 1 146 ? -16.186 4.145 5.943 1.00 97.81 146 GLY A O 1
ATOM 1188 N N . TYR A 1 147 ? -14.349 4.401 7.200 1.00 98.25 147 TYR A N 1
ATOM 1189 C CA . TYR A 1 147 ? -13.435 3.937 6.149 1.00 98.25 147 TYR A CA 1
ATOM 1190 C C . TYR A 1 147 ? -13.493 2.414 6.033 1.00 98.25 147 TYR A C 1
ATOM 1192 O O . TYR A 1 147 ? -13.711 1.716 7.024 1.00 98.25 147 TYR A O 1
ATOM 1200 N N . GLU A 1 148 ? -13.292 1.904 4.826 1.00 98.56 148 GLU A N 1
ATOM 1201 C CA . GLU A 1 148 ? -13.142 0.475 4.574 1.00 98.56 148 GLU A CA 1
ATOM 1202 C C . GLU A 1 148 ? -11.717 0.032 4.888 1.00 98.56 148 GLU A C 1
ATOM 1204 O O . GLU A 1 148 ? -10.757 0.764 4.638 1.00 98.56 148 GLU A O 1
ATOM 1209 N N . VAL A 1 149 ? -11.595 -1.182 5.410 1.00 98.56 149 VAL A N 1
ATOM 1210 C CA . VAL A 1 149 ? -10.338 -1.887 5.623 1.00 98.56 149 VAL A CA 1
ATOM 1211 C C . VAL A 1 149 ? -10.266 -3.018 4.614 1.00 98.56 149 VAL A C 1
ATOM 1213 O O . VAL A 1 149 ? -11.159 -3.861 4.546 1.00 98.56 149 VAL A O 1
ATOM 1216 N N . TRP A 1 150 ? -9.179 -3.041 3.861 1.00 98.69 150 TRP A N 1
ATOM 1217 C CA . TRP A 1 150 ? -8.841 -4.110 2.934 1.00 98.69 150 TRP A CA 1
ATOM 1218 C C . TRP A 1 150 ? -7.518 -4.725 3.360 1.00 98.69 150 TRP A C 1
ATOM 1220 O O . TRP A 1 150 ? -6.598 -4.000 3.731 1.00 98.69 150 TRP A O 1
ATOM 1230 N N . GLU A 1 151 ? -7.407 -6.044 3.308 1.00 98.56 151 GLU A N 1
ATOM 1231 C CA . GLU A 1 151 ? -6.146 -6.737 3.553 1.00 98.56 151 GLU A CA 1
ATOM 1232 C C . GLU A 1 151 ? -5.499 -7.090 2.214 1.00 98.56 151 GLU A C 1
ATOM 1234 O O . GLU A 1 151 ? -6.146 -7.669 1.341 1.00 98.56 151 GLU A O 1
ATOM 1239 N N . VAL A 1 152 ? -4.222 -6.747 2.062 1.00 98.50 152 VAL A N 1
ATOM 1240 C CA . VAL A 1 152 ? -3.342 -7.220 0.993 1.00 98.50 152 VAL A CA 1
ATOM 1241 C C . VAL A 1 152 ? -2.366 -8.208 1.609 1.00 98.50 152 VAL A C 1
ATOM 1243 O O . VAL A 1 152 ? -1.597 -7.857 2.507 1.00 98.50 152 VAL A O 1
ATOM 1246 N N . VAL A 1 153 ? -2.392 -9.440 1.110 1.00 98.25 153 VAL A N 1
ATOM 1247 C CA . VAL A 1 153 ? -1.482 -10.500 1.536 1.00 98.25 153 VAL A CA 1
ATOM 1248 C C . VAL A 1 153 ? -0.390 -10.650 0.492 1.00 98.25 153 VAL A C 1
ATOM 1250 O O . VAL A 1 153 ? -0.668 -10.818 -0.699 1.00 98.25 153 VAL A O 1
ATOM 1253 N N . PHE A 1 154 ? 0.863 -10.582 0.931 1.00 96.81 154 PHE A N 1
ATOM 1254 C CA . PHE A 1 154 ? 2.019 -10.690 0.049 1.00 96.81 154 PHE A CA 1
ATOM 1255 C C . PHE A 1 154 ? 3.123 -11.540 0.669 1.00 96.81 154 PHE A C 1
ATOM 1257 O O . PHE A 1 154 ? 3.260 -11.624 1.888 1.00 96.81 154 PHE A O 1
ATOM 1264 N N . LYS A 1 155 ? 3.928 -12.168 -0.187 1.00 96.06 155 LYS A N 1
ATOM 1265 C CA . LYS A 1 155 ? 5.144 -12.873 0.206 1.00 96.06 155 LYS A CA 1
ATOM 1266 C C . LYS A 1 155 ? 6.348 -11.993 -0.093 1.00 96.06 155 LYS A C 1
ATOM 1268 O O . LYS A 1 155 ? 6.503 -11.529 -1.222 1.00 96.06 155 LYS A O 1
ATOM 1273 N N . LEU A 1 156 ? 7.208 -11.814 0.897 1.00 91.94 156 LEU A N 1
ATOM 1274 C CA . LEU A 1 156 ? 8.531 -11.231 0.730 1.00 91.94 156 LEU A CA 1
ATOM 1275 C C . LEU A 1 156 ? 9.545 -12.248 1.256 1.00 91.94 156 LEU A C 1
ATOM 1277 O O . LEU A 1 156 ? 9.447 -12.693 2.402 1.00 91.94 156 LEU A O 1
ATOM 1281 N N . TRP A 1 157 ? 10.477 -12.646 0.390 1.00 86.12 157 TRP A N 1
ATOM 1282 C CA . TRP A 1 157 ? 11.341 -13.811 0.609 1.00 86.12 157 TRP A CA 1
ATOM 1283 C C . TRP A 1 157 ? 10.517 -15.072 0.937 1.00 86.12 157 TRP A C 1
ATOM 1285 O O . TRP A 1 157 ? 9.713 -15.522 0.111 1.00 86.12 157 TRP A O 1
ATOM 1295 N N . ASP A 1 158 ? 10.686 -15.627 2.140 1.00 88.44 158 ASP A N 1
ATOM 1296 C CA . ASP A 1 158 ? 9.975 -16.809 2.630 1.00 88.44 158 ASP A CA 1
ATOM 1297 C C . ASP A 1 158 ? 8.868 -16.521 3.646 1.00 88.44 158 ASP A C 1
ATOM 1299 O O . ASP A 1 158 ? 8.185 -17.444 4.087 1.00 88.44 158 ASP A O 1
ATOM 1303 N N . THR A 1 159 ? 8.597 -15.246 3.922 1.00 93.75 159 THR A N 1
ATOM 1304 C CA . THR A 1 159 ? 7.588 -14.832 4.901 1.00 93.75 159 THR A CA 1
ATOM 1305 C C . THR A 1 159 ? 6.356 -14.256 4.213 1.00 93.75 159 THR A C 1
ATOM 1307 O O . THR A 1 159 ? 6.454 -13.493 3.250 1.00 93.75 159 THR A O 1
ATOM 1310 N N . THR A 1 160 ? 5.179 -14.629 4.718 1.00 97.25 160 THR A N 1
ATOM 1311 C CA . THR A 1 160 ? 3.894 -14.054 4.302 1.00 97.25 160 THR A CA 1
ATOM 1312 C C . THR A 1 160 ? 3.502 -12.942 5.264 1.00 97.25 160 THR A C 1
ATOM 1314 O O . THR A 1 160 ? 3.529 -13.136 6.477 1.00 97.25 160 THR A O 1
ATOM 1317 N N . TYR A 1 161 ? 3.126 -11.795 4.713 1.00 96.94 161 TYR A N 1
ATOM 1318 C CA . TYR A 1 161 ? 2.758 -10.596 5.450 1.00 96.94 161 TYR A CA 1
ATOM 1319 C C . TYR A 1 161 ? 1.311 -10.209 5.156 1.00 96.94 161 TYR A C 1
ATOM 1321 O O . TYR A 1 161 ? 0.824 -10.372 4.036 1.00 96.94 161 TYR A O 1
ATOM 1329 N N . HIS A 1 162 ? 0.649 -9.664 6.175 1.00 97.69 162 HIS A N 1
ATOM 1330 C CA . HIS A 1 162 ? -0.722 -9.168 6.112 1.00 97.69 162 HIS A CA 1
ATOM 1331 C C . HIS A 1 162 ? -0.701 -7.656 6.293 1.00 97.69 162 HIS A C 1
ATOM 1333 O O . HIS A 1 162 ? -0.297 -7.165 7.348 1.00 97.69 162 HIS A O 1
ATOM 1339 N N . TYR A 1 163 ? -1.120 -6.923 5.266 1.00 97.62 163 TYR A N 1
ATOM 1340 C CA . TYR A 1 163 ? -1.060 -5.469 5.256 1.00 97.62 163 TYR A CA 1
ATOM 1341 C C . TYR A 1 163 ? -2.441 -4.853 5.070 1.00 97.62 163 TYR A C 1
ATOM 1343 O O . TYR A 1 163 ? -3.146 -5.161 4.111 1.00 97.62 163 TYR A O 1
ATOM 1351 N N . TYR A 1 164 ? -2.822 -3.952 5.969 1.00 98.00 164 TYR A N 1
ATOM 1352 C CA . TYR A 1 164 ? -4.145 -3.340 5.994 1.00 98.00 164 TYR A CA 1
ATOM 1353 C C . TYR A 1 164 ? -4.141 -1.985 5.290 1.00 98.00 164 TYR A C 1
ATOM 1355 O O . TYR A 1 164 ? -3.472 -1.043 5.704 1.00 98.00 164 TYR A O 1
ATOM 1363 N N . MET A 1 165 ? -4.939 -1.845 4.243 1.00 97.44 165 MET A N 1
ATOM 1364 C CA . MET A 1 165 ? -5.158 -0.581 3.552 1.00 97.44 165 MET A CA 1
ATOM 1365 C C . MET A 1 165 ? -6.494 0.024 3.943 1.00 97.44 165 MET A C 1
ATOM 1367 O O . MET A 1 165 ? -7.479 -0.681 4.161 1.00 97.44 165 MET A O 1
ATOM 1371 N N . PHE A 1 166 ? -6.525 1.352 3.987 1.00 97.94 166 PHE A N 1
ATOM 1372 C CA . PHE A 1 166 ? -7.709 2.111 4.361 1.00 97.94 166 PHE A CA 1
ATOM 1373 C C . PHE A 1 166 ? -8.227 2.882 3.157 1.00 97.94 166 PHE A C 1
ATOM 1375 O O . PHE A 1 166 ? -7.470 3.621 2.523 1.00 97.94 166 PHE A O 1
ATOM 1382 N N . VAL A 1 167 ? -9.516 2.732 2.865 1.00 97.38 167 VAL A N 1
ATOM 1383 C CA . VAL A 1 167 ? -10.179 3.417 1.753 1.00 97.38 167 VAL A CA 1
ATOM 1384 C C . VAL A 1 167 ? -11.303 4.283 2.296 1.00 97.38 167 VAL A C 1
ATOM 1386 O O . VAL A 1 167 ? -12.127 3.838 3.095 1.00 97.38 167 VAL A O 1
ATOM 1389 N N . ASN A 1 168 ? -11.360 5.537 1.860 1.00 96.12 168 ASN A N 1
ATOM 1390 C CA . ASN A 1 168 ? -12.511 6.379 2.136 1.00 96.12 168 ASN A CA 1
ATOM 1391 C C . ASN A 1 168 ? -13.718 5.846 1.348 1.00 96.12 168 ASN A C 1
ATOM 1393 O O . ASN A 1 168 ? -13.783 6.009 0.133 1.00 96.12 168 ASN A O 1
ATOM 1397 N N . ALA A 1 169 ? -14.691 5.253 2.046 1.00 91.75 169 ALA A N 1
ATOM 1398 C CA . ALA A 1 169 ? -15.860 4.604 1.444 1.00 91.75 169 ALA A CA 1
ATOM 1399 C C . ALA A 1 169 ? -16.722 5.531 0.564 1.00 91.75 169 ALA A C 1
ATOM 1401 O O . ALA A 1 169 ? -17.516 5.055 -0.240 1.00 91.75 169 ALA A O 1
ATOM 1402 N N . LYS A 1 170 ? -16.604 6.859 0.723 1.00 91.62 170 LYS A N 1
ATOM 1403 C CA . LYS A 1 170 ? -17.356 7.838 -0.076 1.00 91.62 170 LYS A CA 1
ATOM 1404 C C . LYS A 1 170 ? -16.628 8.210 -1.361 1.00 91.62 170 LYS A C 1
ATOM 1406 O O . LYS A 1 170 ? -17.257 8.317 -2.405 1.00 91.62 170 LYS A O 1
ATOM 1411 N N . THR A 1 171 ? -15.321 8.446 -1.276 1.00 93.06 171 THR A N 1
ATOM 1412 C CA . THR A 1 171 ? -14.517 8.930 -2.411 1.00 93.06 171 THR A CA 1
ATOM 1413 C C . THR A 1 171 ? -13.771 7.819 -3.138 1.00 93.06 171 THR A C 1
ATOM 1415 O O . THR A 1 171 ? -13.163 8.077 -4.170 1.00 93.06 171 THR A O 1
ATOM 1418 N N . GLN A 1 172 ? -13.775 6.603 -2.588 1.00 93.00 172 GLN A N 1
ATOM 1419 C CA . GLN A 1 172 ? -12.981 5.456 -3.037 1.00 93.00 172 GLN A CA 1
ATOM 1420 C C . GLN A 1 172 ? -11.462 5.690 -3.004 1.00 93.00 172 GLN A C 1
ATOM 1422 O O . GLN A 1 172 ? -10.696 4.892 -3.542 1.00 93.00 172 GLN A O 1
ATOM 1427 N N . ALA A 1 173 ? -11.004 6.762 -2.349 1.00 91.31 173 ALA A N 1
ATOM 1428 C CA . ALA A 1 173 ? -9.592 7.111 -2.278 1.00 91.31 173 ALA A CA 1
ATOM 1429 C C . ALA A 1 173 ? -8.859 6.286 -1.209 1.00 91.31 173 ALA A C 1
ATOM 1431 O O . ALA A 1 173 ? -9.281 6.230 -0.050 1.00 91.31 173 ALA A O 1
ATOM 1432 N N . ILE A 1 174 ? -7.730 5.694 -1.598 1.00 93.56 174 ILE A N 1
ATOM 1433 C CA . ILE A 1 174 ? -6.769 5.040 -0.700 1.00 93.56 174 ILE A CA 1
ATOM 1434 C C . ILE A 1 174 ? -6.079 6.095 0.178 1.00 93.56 174 ILE A C 1
ATOM 1436 O O . ILE A 1 174 ? -5.573 7.098 -0.326 1.00 93.56 174 ILE A O 1
ATOM 1440 N N . VAL A 1 175 ? -5.969 5.834 1.482 1.00 93.50 175 VAL A N 1
ATOM 1441 C CA . VAL A 1 175 ? -5.071 6.590 2.368 1.00 93.50 175 VAL A CA 1
ATOM 1442 C C . VAL A 1 175 ? -3.621 6.281 1.986 1.00 93.50 175 VAL A C 1
ATOM 1444 O O . VAL A 1 175 ? -3.211 5.120 1.980 1.00 93.50 175 VAL A O 1
ATOM 1447 N N . LYS A 1 176 ? -2.851 7.322 1.645 1.00 88.31 176 LYS A N 1
ATOM 1448 C CA . LYS A 1 176 ? -1.465 7.200 1.153 1.00 88.31 176 LYS A CA 1
ATOM 1449 C C . LYS A 1 176 ? -0.403 7.248 2.244 1.00 88.31 176 LYS A C 1
ATOM 1451 O O . LYS A 1 176 ? 0.628 6.599 2.113 1.00 88.31 176 LYS A O 1
ATOM 1456 N N . TRP A 1 177 ? -0.638 8.000 3.316 1.00 84.88 177 TRP A N 1
ATOM 1457 C CA . TRP A 1 177 ? 0.323 8.122 4.412 1.00 84.88 177 TRP A CA 1
ATOM 1458 C C . TRP A 1 177 ? 0.603 6.766 5.045 1.00 84.88 177 TRP A C 1
ATOM 1460 O O . TRP A 1 177 ? -0.337 6.039 5.352 1.00 84.88 177 TRP A O 1
ATOM 1470 N N . GLY A 1 178 ? 1.887 6.429 5.187 1.00 83.38 178 GLY A N 1
ATOM 1471 C CA . GLY A 1 178 ? 2.348 5.135 5.695 1.00 83.38 178 GLY A CA 1
ATOM 1472 C C . GLY A 1 178 ? 1.877 3.923 4.886 1.00 83.38 178 GLY A C 1
ATOM 1473 O O . GLY A 1 178 ? 2.127 2.797 5.306 1.00 83.38 178 GLY A O 1
ATOM 1474 N N . ASN A 1 179 ? 1.210 4.137 3.742 1.00 90.31 179 ASN A N 1
ATOM 1475 C CA . ASN A 1 179 ? 0.835 3.078 2.827 1.00 90.31 179 ASN A CA 1
ATOM 1476 C C . ASN A 1 179 ? 2.074 2.637 2.077 1.00 90.31 179 ASN A C 1
ATOM 1478 O O . ASN A 1 179 ? 2.616 3.377 1.256 1.00 90.31 179 ASN A O 1
ATOM 1482 N N . ILE A 1 180 ? 2.468 1.404 2.347 1.00 89.94 180 ILE A N 1
ATOM 1483 C CA . ILE A 1 180 ? 3.688 0.827 1.832 1.00 89.94 180 ILE A CA 1
ATOM 1484 C C . ILE A 1 180 ? 3.664 0.858 0.285 1.00 89.94 180 ILE A C 1
ATOM 1486 O O . ILE A 1 180 ? 4.654 1.236 -0.326 1.00 89.94 180 ILE A O 1
ATOM 1490 N N . PHE A 1 181 ? 2.514 0.621 -0.358 1.00 93.06 181 PHE A N 1
ATOM 1491 C CA . PHE A 1 181 ? 2.331 0.673 -1.820 1.00 93.06 181 PHE A CA 1
ATOM 1492 C C . PHE A 1 181 ? 1.855 2.046 -2.337 1.00 93.06 181 PHE A C 1
ATOM 1494 O O . PHE A 1 181 ? 1.533 2.199 -3.515 1.00 93.06 181 PHE A O 1
ATOM 1501 N N . GLY A 1 182 ? 1.746 3.041 -1.453 1.00 90.19 182 GLY A N 1
ATOM 1502 C CA . GLY A 1 182 ? 1.177 4.365 -1.716 1.00 90.19 182 GLY A CA 1
ATOM 1503 C C . GLY A 1 182 ? 2.087 5.335 -2.463 1.00 90.19 182 GLY A C 1
ATOM 1504 O O . GLY A 1 182 ? 1.635 6.435 -2.771 1.00 90.19 182 GLY A O 1
ATOM 1505 N N . ALA A 1 183 ? 3.336 4.957 -2.733 1.00 88.31 183 ALA A N 1
ATOM 1506 C CA . ALA A 1 183 ? 4.304 5.819 -3.393 1.00 88.31 183 ALA A CA 1
ATOM 1507 C C . ALA A 1 183 ? 3.909 6.129 -4.844 1.00 88.31 183 ALA A C 1
ATOM 1509 O O . ALA A 1 183 ? 3.411 5.272 -5.579 1.00 88.31 183 ALA A O 1
ATOM 1510 N N . ASN A 1 184 ? 4.178 7.365 -5.258 1.00 90.44 184 ASN A N 1
ATOM 1511 C CA . ASN A 1 184 ? 3.977 7.791 -6.635 1.00 90.44 184 ASN A CA 1
ATOM 1512 C C . ASN A 1 184 ? 5.070 7.218 -7.538 1.00 90.44 184 ASN A C 1
ATOM 1514 O O . ASN A 1 184 ? 6.249 7.181 -7.170 1.00 90.44 184 ASN A O 1
ATOM 1518 N N . ILE A 1 185 ? 4.672 6.835 -8.745 1.00 89.31 185 ILE A N 1
ATOM 1519 C CA . ILE A 1 185 ? 5.581 6.397 -9.796 1.00 89.31 185 ILE A CA 1
ATOM 1520 C C . ILE A 1 185 ? 5.964 7.640 -10.611 1.00 89.31 185 ILE A C 1
ATOM 1522 O O . ILE A 1 185 ? 5.075 8.353 -11.088 1.00 89.31 185 ILE A O 1
ATOM 1526 N N . PRO A 1 186 ? 7.261 7.938 -10.797 1.00 89.06 186 PRO A N 1
ATOM 1527 C CA . PRO A 1 186 ? 7.679 9.029 -11.667 1.00 89.06 186 PRO A CA 1
ATOM 1528 C C . PRO A 1 186 ? 7.146 8.835 -13.092 1.00 89.06 186 PRO A C 1
ATOM 1530 O O . PRO A 1 186 ? 7.284 7.755 -13.670 1.00 89.06 186 PRO A O 1
ATOM 1533 N N . GLN A 1 187 ? 6.591 9.890 -13.698 1.00 86.94 187 GLN A N 1
ATOM 1534 C CA . GLN A 1 187 ? 6.072 9.823 -15.072 1.00 86.94 187 GLN A CA 1
ATOM 1535 C C . GLN A 1 187 ? 7.149 9.373 -16.071 1.00 86.94 187 GLN A C 1
ATOM 1537 O O . GLN A 1 187 ? 6.876 8.578 -16.967 1.00 86.94 187 GLN A O 1
ATOM 1542 N N . SER A 1 188 ? 8.395 9.811 -15.874 1.00 87.25 188 SER A N 1
ATOM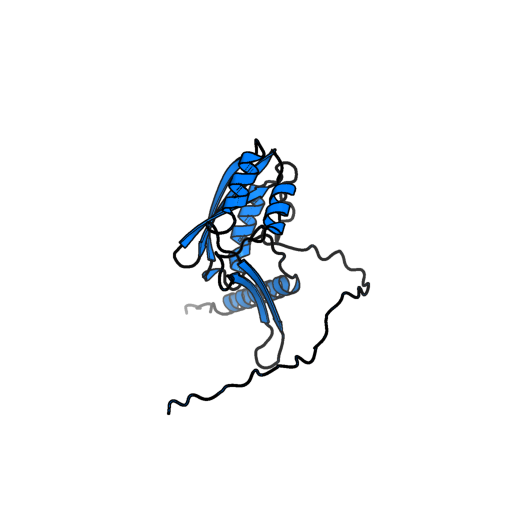 1543 C CA . SER A 1 188 ? 9.523 9.403 -16.714 1.00 87.25 188 SER A CA 1
ATOM 1544 C C . SER A 1 188 ? 9.766 7.889 -16.692 1.00 87.25 188 SER A C 1
ATOM 1546 O O . SER A 1 188 ? 10.098 7.311 -17.729 1.00 87.25 188 SER A O 1
ATOM 1548 N N . HIS A 1 189 ? 9.542 7.237 -15.546 1.00 90.50 189 HIS A N 1
ATOM 1549 C CA . HIS A 1 189 ? 9.630 5.786 -15.407 1.00 90.50 189 HIS A CA 1
ATOM 1550 C C . HIS A 1 189 ? 8.481 5.086 -16.142 1.00 90.50 189 HIS A C 1
ATOM 1552 O O . HIS A 1 189 ? 8.719 4.167 -16.925 1.00 90.50 189 HIS A O 1
ATOM 1558 N N . ILE A 1 190 ? 7.244 5.566 -15.966 1.00 90.25 190 ILE A N 1
ATOM 1559 C CA . ILE A 1 190 ? 6.067 5.059 -16.692 1.00 90.25 190 ILE A CA 1
ATOM 1560 C C . ILE A 1 190 ? 6.308 5.102 -18.204 1.00 90.25 190 ILE A C 1
ATOM 1562 O O . ILE A 1 190 ? 6.093 4.110 -18.907 1.00 90.25 190 ILE A O 1
ATOM 1566 N N . ASP A 1 191 ? 6.781 6.238 -18.712 1.00 89.69 191 ASP A N 1
ATOM 1567 C CA . ASP A 1 191 ? 7.021 6.423 -20.139 1.00 89.69 191 ASP A CA 1
ATOM 1568 C C . ASP A 1 191 ? 8.129 5.496 -20.646 1.00 89.69 191 ASP A C 1
ATOM 1570 O O . ASP A 1 191 ? 7.993 4.900 -21.719 1.00 89.69 191 ASP A O 1
ATOM 1574 N N . PHE A 1 192 ? 9.207 5.334 -19.872 1.00 90.56 192 PHE A N 1
ATOM 1575 C CA . PHE A 1 192 ? 10.293 4.406 -20.181 1.00 90.56 192 PHE A CA 1
ATOM 1576 C C . PHE A 1 192 ? 9.794 2.959 -20.294 1.00 90.56 192 PHE A C 1
ATOM 1578 O O . PHE A 1 192 ? 10.019 2.304 -21.318 1.00 90.56 192 PHE A O 1
ATOM 1585 N N . ILE A 1 193 ? 9.064 2.477 -19.284 1.00 91.00 193 ILE A N 1
ATOM 1586 C CA . ILE A 1 193 ? 8.512 1.119 -19.253 1.00 91.00 193 ILE A CA 1
ATOM 1587 C C . ILE A 1 193 ? 7.543 0.902 -20.420 1.00 91.00 193 ILE A C 1
ATOM 1589 O O . ILE A 1 193 ? 7.680 -0.067 -21.168 1.00 91.00 193 ILE A O 1
ATOM 1593 N N . ASN A 1 194 ? 6.628 1.839 -20.669 1.00 90.06 194 ASN A N 1
ATOM 1594 C CA . ASN A 1 194 ? 5.675 1.740 -21.775 1.00 90.06 194 ASN A CA 1
ATOM 1595 C C . ASN A 1 194 ? 6.365 1.717 -23.151 1.00 90.06 194 ASN A C 1
ATOM 1597 O O . ASN A 1 194 ? 5.938 0.980 -24.046 1.00 90.06 194 ASN A O 1
ATOM 1601 N N . ARG A 1 195 ? 7.445 2.491 -23.345 1.00 89.56 195 ARG A N 1
ATOM 1602 C CA . ARG A 1 195 ? 8.272 2.419 -24.564 1.00 89.56 195 ARG A CA 1
ATOM 1603 C C . ARG A 1 195 ? 8.958 1.062 -24.690 1.00 89.56 195 ARG A C 1
ATOM 1605 O O . ARG A 1 195 ? 8.978 0.500 -25.785 1.00 89.56 195 ARG A O 1
ATOM 1612 N N . LYS A 1 196 ? 9.512 0.532 -23.595 1.00 86.56 196 LYS A N 1
ATOM 1613 C CA . LYS A 1 196 ? 10.163 -0.784 -23.559 1.00 86.56 196 LYS A CA 1
ATOM 1614 C C . LYS A 1 196 ? 9.186 -1.897 -23.955 1.00 86.56 196 LYS A C 1
ATOM 1616 O O . LYS A 1 196 ? 9.444 -2.568 -24.949 1.00 86.56 196 LYS A O 1
ATOM 1621 N N . TYR A 1 197 ? 8.018 -1.980 -23.315 1.00 82.31 197 TYR A N 1
ATOM 1622 C CA . TYR A 1 197 ? 6.979 -2.962 -23.657 1.00 82.31 197 TYR A CA 1
ATOM 1623 C C . TYR A 1 197 ? 6.538 -2.884 -25.123 1.00 82.31 197 TYR A C 1
ATOM 1625 O O . TYR A 1 197 ? 6.418 -3.911 -25.787 1.00 82.31 197 TYR A O 1
ATOM 1633 N N . LYS A 1 198 ? 6.334 -1.676 -25.668 1.00 80.75 198 LYS A N 1
ATOM 1634 C CA . LYS A 1 198 ? 5.983 -1.507 -27.090 1.00 80.75 198 LYS A CA 1
ATOM 1635 C C . LYS A 1 198 ? 7.077 -2.015 -28.031 1.00 80.75 198 LYS A C 1
ATOM 1637 O O . LYS A 1 198 ? 6.754 -2.574 -29.077 1.00 80.75 198 LYS A O 1
ATOM 1642 N N . ARG A 1 199 ? 8.356 -1.809 -27.696 1.00 75.44 199 ARG A N 1
ATOM 1643 C CA . ARG A 1 199 ? 9.483 -2.332 -28.488 1.00 75.44 199 ARG A CA 1
ATOM 1644 C C . ARG A 1 199 ? 9.537 -3.857 -28.431 1.00 75.44 199 ARG A C 1
ATOM 1646 O O . ARG A 1 199 ? 9.681 -4.484 -29.475 1.00 75.44 199 ARG A O 1
ATOM 1653 N N . ASP A 1 200 ? 9.375 -4.435 -27.248 1.00 77.25 200 ASP A N 1
ATOM 1654 C CA . ASP A 1 200 ? 9.459 -5.885 -27.052 1.00 77.25 200 ASP A CA 1
ATOM 1655 C C . ASP A 1 200 ? 8.278 -6.615 -27.715 1.00 77.25 200 ASP A C 1
ATOM 1657 O O . ASP A 1 200 ? 8.468 -7.628 -28.385 1.00 77.25 200 ASP A O 1
ATOM 1661 N N . ALA A 1 201 ? 7.071 -6.040 -27.652 1.00 71.31 201 ALA A N 1
ATOM 1662 C CA . ALA A 1 201 ? 5.902 -6.556 -28.365 1.00 71.31 201 ALA A CA 1
ATOM 1663 C C . ALA A 1 201 ? 6.083 -6.538 -29.894 1.00 71.31 201 ALA A C 1
ATOM 1665 O O . ALA A 1 201 ? 5.699 -7.490 -30.568 1.00 71.31 201 ALA A O 1
ATOM 1666 N N . LYS A 1 202 ? 6.704 -5.488 -30.454 1.00 63.91 202 LYS A N 1
ATOM 1667 C CA . LYS A 1 202 ? 7.017 -5.427 -31.894 1.00 63.91 202 LYS A CA 1
ATOM 1668 C C . LYS A 1 202 ? 8.030 -6.494 -32.311 1.00 63.91 202 LYS A C 1
ATOM 1670 O O . LYS A 1 202 ? 7.813 -7.160 -33.317 1.00 63.91 202 LYS A O 1
ATOM 1675 N N . LYS A 1 203 ? 9.078 -6.715 -31.510 1.00 62.06 203 LYS A N 1
ATOM 1676 C CA . LYS A 1 203 ? 10.067 -7.775 -31.767 1.00 62.06 203 LYS A CA 1
ATOM 1677 C C . LYS A 1 203 ? 9.439 -9.172 -31.778 1.00 62.06 203 LYS A C 1
ATOM 1679 O O . LYS A 1 203 ? 9.844 -9.998 -32.580 1.00 62.06 203 LYS A O 1
ATOM 1684 N N . HIS A 1 204 ? 8.439 -9.442 -30.937 1.00 49.84 204 HIS A N 1
ATOM 1685 C CA . HIS A 1 204 ? 7.754 -10.740 -30.941 1.00 49.84 204 HIS A CA 1
ATOM 1686 C C . HIS A 1 204 ? 6.874 -10.986 -32.176 1.00 49.84 204 HIS A C 1
ATOM 1688 O O . HIS A 1 204 ? 6.696 -12.138 -32.559 1.00 49.84 204 HIS A O 1
ATOM 1694 N N . ILE A 1 205 ? 6.353 -9.935 -32.818 1.00 56.12 205 ILE A N 1
ATOM 1695 C CA . ILE A 1 205 ? 5.543 -10.060 -34.042 1.00 56.12 205 ILE A CA 1
ATOM 1696 C C . ILE A 1 205 ? 6.433 -10.329 -35.268 1.00 56.12 205 ILE A C 1
ATOM 1698 O O . ILE A 1 205 ? 6.038 -11.072 -36.160 1.00 56.12 205 ILE A O 1
ATOM 1702 N N . GLU A 1 206 ? 7.652 -9.785 -35.301 1.00 52.00 206 GLU A N 1
ATOM 1703 C CA . GLU A 1 206 ? 8.590 -9.955 -36.425 1.00 52.00 206 GLU A CA 1
ATOM 1704 C C . GLU A 1 206 ? 9.293 -11.330 -36.460 1.00 52.00 206 GLU A C 1
ATOM 1706 O O . GLU A 1 206 ? 9.878 -11.691 -37.477 1.00 52.00 206 GLU A O 1
ATOM 1711 N N . VAL A 1 207 ? 9.221 -12.126 -35.385 1.00 52.50 207 VAL A N 1
ATOM 1712 C CA . VAL A 1 207 ? 9.934 -13.418 -35.246 1.00 52.50 207 VAL A CA 1
ATOM 1713 C C . VAL A 1 207 ? 9.018 -14.631 -35.492 1.00 52.50 207 VAL A C 1
ATOM 1715 O O . VAL A 1 207 ? 9.374 -15.758 -35.166 1.00 52.50 207 VAL A O 1
ATOM 1718 N N . VAL A 1 208 ? 7.842 -14.448 -36.104 1.00 43.25 208 VAL A N 1
ATOM 1719 C CA . VAL A 1 208 ? 7.023 -15.568 -36.607 1.00 43.25 208 VAL A CA 1
ATOM 1720 C C . VAL A 1 208 ? 7.253 -15.707 -38.118 1.00 43.25 208 VAL A C 1
ATOM 1722 O O . VAL A 1 208 ? 6.582 -15.023 -38.893 1.00 43.25 208 VAL A O 1
ATOM 1725 N N . PRO A 1 209 ? 8.189 -16.560 -38.586 1.00 44.78 209 PRO A N 1
ATOM 1726 C CA . PRO A 1 209 ? 8.269 -16.863 -40.001 1.00 44.78 209 PRO A CA 1
ATOM 1727 C C . PRO A 1 209 ? 7.015 -17.637 -40.400 1.00 44.78 209 PRO A C 1
ATOM 1729 O O . PRO A 1 209 ? 6.707 -18.692 -39.844 1.00 44.78 209 PRO A O 1
ATOM 1732 N N . ILE A 1 210 ? 6.299 -17.103 -41.386 1.00 50.47 210 ILE A N 1
ATOM 1733 C CA . ILE A 1 210 ? 5.275 -17.829 -42.129 1.00 50.47 210 ILE A CA 1
ATOM 1734 C C . ILE A 1 210 ? 5.999 -18.989 -42.820 1.00 50.47 210 ILE A C 1
ATOM 1736 O O . ILE A 1 210 ? 6.672 -18.800 -43.833 1.00 50.47 210 ILE A O 1
ATOM 1740 N N . LEU A 1 211 ? 5.905 -20.189 -42.246 1.00 40.44 211 LEU A N 1
ATOM 1741 C CA . LEU A 1 211 ? 6.263 -21.420 -42.940 1.00 40.44 211 LEU A CA 1
ATOM 1742 C C . LEU A 1 211 ? 5.255 -21.607 -44.076 1.00 40.44 211 LEU A C 1
ATOM 1744 O O . LEU A 1 211 ? 4.162 -22.137 -43.885 1.00 40.44 211 LEU A O 1
ATOM 1748 N N . HIS A 1 212 ? 5.617 -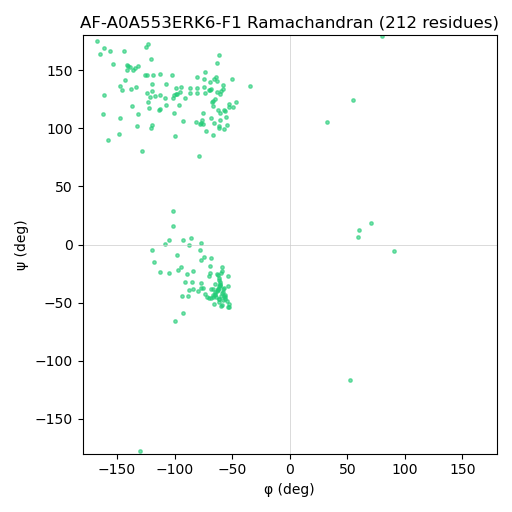21.133 -45.266 1.00 39.09 212 HIS A N 1
ATOM 1749 C CA . HIS A 1 212 ? 4.993 -21.589 -46.496 1.00 39.09 212 HIS A CA 1
ATOM 1750 C C . HIS A 1 212 ? 5.355 -23.065 -46.677 1.00 39.09 212 HIS A C 1
ATOM 1752 O O . HIS A 1 212 ? 6.487 -23.395 -47.025 1.00 39.09 212 HIS A O 1
ATOM 1758 N N . HIS A 1 213 ? 4.394 -23.948 -46.411 1.00 41.38 213 HIS A N 1
ATOM 1759 C CA . HIS A 1 213 ? 4.437 -25.310 -46.923 1.00 41.38 213 HIS A CA 1
ATOM 1760 C C . HIS A 1 213 ? 4.396 -25.244 -48.456 1.00 41.38 213 HIS A C 1
ATOM 1762 O O . HIS A 1 213 ? 3.425 -24.739 -49.025 1.00 41.38 213 HIS A O 1
ATOM 1768 N N . GLN A 1 214 ? 5.480 -25.697 -49.087 1.00 42.34 214 GLN A N 1
ATOM 1769 C CA . GLN A 1 214 ? 5.503 -26.139 -50.481 1.00 42.34 214 GLN A CA 1
ATOM 1770 C C . GLN A 1 214 ? 5.169 -27.626 -50.541 1.00 42.34 214 GLN A C 1
ATOM 1772 O O . GLN A 1 214 ? 5.580 -28.348 -49.601 1.00 42.34 214 GLN A O 1
#